Protein AF-M2PMN7-F1 (afdb_monomer)

Mean predicted aligned error: 4.87 Å

Organism: NCBI:txid999415

Structure (mmCIF, N/CA/C/O backbone):
data_AF-M2PMN7-F1
#
_entry.id   AF-M2PMN7-F1
#
loop_
_atom_site.group_PDB
_atom_site.id
_atom_site.type_symbol
_atom_site.label_atom_id
_atom_site.label_alt_id
_atom_site.label_comp_id
_atom_site.label_asym_id
_atom_site.label_entity_id
_atom_site.label_seq_id
_atom_site.pdbx_PDB_ins_code
_atom_site.Cartn_x
_atom_site.Cartn_y
_atom_site.Cartn_z
_atom_site.occupancy
_atom_site.B_iso_or_equiv
_atom_site.auth_seq_id
_atom_site.auth_comp_id
_atom_site.auth_asym_id
_atom_site.auth_atom_id
_atom_site.pdbx_PDB_model_num
ATOM 1 N N . MET A 1 1 ? -12.263 9.608 32.027 1.00 41.88 1 MET A N 1
ATOM 2 C CA . MET A 1 1 ? -13.063 8.655 31.222 1.00 41.88 1 MET A CA 1
ATOM 3 C C . MET A 1 1 ? -12.122 7.718 30.481 1.00 41.88 1 MET A C 1
ATOM 5 O O . MET A 1 1 ? -11.020 8.139 30.147 1.00 41.88 1 MET A O 1
ATOM 9 N N . LYS A 1 2 ? -12.489 6.446 30.264 1.00 52.47 2 LYS A N 1
ATOM 10 C CA . LYS A 1 2 ? -11.717 5.604 29.334 1.00 52.47 2 LYS A CA 1
ATOM 11 C C . LYS A 1 2 ? -12.027 6.090 27.928 1.00 52.47 2 LYS A C 1
ATOM 13 O O . LYS A 1 2 ? -13.196 6.136 27.577 1.00 52.47 2 LYS A O 1
ATOM 18 N N . LYS A 1 3 ? -10.996 6.437 27.157 1.00 78.31 3 LYS A N 1
ATOM 19 C CA . LYS A 1 3 ? -11.125 6.843 25.752 1.00 78.31 3 LYS A CA 1
ATOM 20 C C . LYS A 1 3 ? -11.976 5.801 25.012 1.00 78.31 3 LYS A C 1
ATOM 22 O O . LYS A 1 3 ? -11.693 4.609 25.165 1.00 78.31 3 LYS A O 1
ATOM 27 N N . LEU A 1 4 ? -13.002 6.207 24.261 1.00 85.94 4 LEU A N 1
ATOM 28 C CA . LEU A 1 4 ? -13.915 5.311 23.530 1.00 85.94 4 LEU A CA 1
ATOM 29 C C . LEU A 1 4 ? -13.167 4.204 22.764 1.00 85.94 4 LEU A C 1
ATOM 31 O O . LEU A 1 4 ? -13.539 3.030 22.829 1.00 85.94 4 LEU A O 1
ATOM 35 N N . SER A 1 5 ? -12.036 4.549 22.143 1.00 86.50 5 SER A N 1
ATOM 36 C CA . SER A 1 5 ? -11.118 3.615 21.482 1.00 86.50 5 SER A CA 1
ATOM 37 C C . SER A 1 5 ? -10.670 2.451 22.385 1.00 86.50 5 SER A C 1
ATOM 39 O O . SER A 1 5 ? -10.685 1.293 21.969 1.00 86.50 5 SER A O 1
ATOM 41 N N . GLN A 1 6 ? -10.351 2.698 23.659 1.00 86.81 6 GLN A N 1
ATOM 42 C CA . GLN A 1 6 ? -9.996 1.650 24.628 1.00 86.81 6 GLN A CA 1
ATOM 43 C C . GLN A 1 6 ? -11.185 0.755 25.001 1.00 86.81 6 GLN A C 1
ATOM 45 O O . GLN A 1 6 ? -11.009 -0.443 25.241 1.00 86.81 6 GLN A O 1
ATOM 50 N N . LEU A 1 7 ? -12.392 1.323 25.088 1.00 85.81 7 LEU A N 1
ATOM 51 C CA . LEU A 1 7 ? -13.605 0.552 25.369 1.00 85.81 7 LEU A CA 1
ATOM 52 C C . LEU A 1 7 ? -13.931 -0.377 24.200 1.00 85.81 7 LEU A C 1
ATOM 54 O O . LEU A 1 7 ? -14.153 -1.567 24.422 1.00 85.81 7 LEU A O 1
ATOM 58 N N . LEU A 1 8 ? -13.876 0.134 22.970 1.00 86.62 8 LEU A N 1
ATOM 59 C CA . LEU A 1 8 ? -14.070 -0.664 21.762 1.00 86.62 8 LEU A CA 1
ATOM 60 C C . LEU A 1 8 ? -13.022 -1.773 21.660 1.00 86.62 8 LEU A C 1
ATOM 62 O O . LEU A 1 8 ? -13.401 -2.930 21.517 1.00 86.62 8 LEU A O 1
ATOM 66 N N . LYS A 1 9 ? -11.732 -1.476 21.879 1.00 86.31 9 LYS A N 1
ATOM 67 C CA . LYS A 1 9 ? -10.652 -2.487 21.918 1.00 86.31 9 LYS A CA 1
ATOM 68 C C . LYS A 1 9 ? -10.904 -3.631 22.903 1.00 86.31 9 LYS A C 1
ATOM 70 O O . LYS A 1 9 ? -10.443 -4.749 22.690 1.00 86.31 9 LYS A O 1
ATOM 75 N N . LYS A 1 10 ? -11.613 -3.370 24.005 1.00 84.88 10 LYS A N 1
ATOM 76 C CA . LYS A 1 10 ? -11.929 -4.396 25.006 1.00 84.88 10 LYS A CA 1
ATOM 77 C C . LYS A 1 10 ? -13.017 -5.365 24.538 1.00 84.88 10 LYS A C 1
ATOM 79 O O . LYS A 1 10 ? -12.988 -6.534 24.928 1.00 84.88 10 LYS A O 1
ATOM 84 N N . TYR A 1 11 ? -14.012 -4.874 23.806 1.00 81.44 11 TYR A N 1
ATOM 85 C CA . TYR A 1 11 ? -15.213 -5.648 23.473 1.00 81.44 11 TYR A CA 1
ATOM 86 C C . TYR A 1 11 ? -15.248 -6.126 22.023 1.00 81.44 11 TYR A C 1
ATOM 88 O O . TYR A 1 11 ? -15.886 -7.139 21.740 1.00 81.44 11 TYR A O 1
ATOM 96 N N . ASN A 1 12 ? -14.509 -5.455 21.147 1.00 79.56 12 ASN A N 1
ATOM 97 C CA . ASN A 1 12 ? -14.373 -5.769 19.738 1.00 79.56 12 ASN A CA 1
ATOM 98 C C . ASN A 1 12 ? -12.940 -6.263 19.494 1.00 79.56 12 ASN A C 1
ATOM 100 O O . ASN A 1 12 ? -11.991 -5.787 20.115 1.00 79.56 12 ASN A O 1
ATOM 104 N N . LYS A 1 13 ? -12.785 -7.260 18.623 1.00 67.75 13 LYS A N 1
ATOM 105 C CA . LYS A 1 13 ? -11.489 -7.840 18.255 1.00 67.75 13 LYS A CA 1
ATOM 106 C C . LYS A 1 13 ? -11.418 -7.971 16.744 1.00 67.75 13 LYS A C 1
ATOM 108 O O . LYS A 1 13 ? -12.410 -8.359 16.132 1.00 67.75 13 LYS A O 1
ATOM 113 N N . ILE A 1 14 ? -10.234 -7.731 16.197 1.00 70.50 14 ILE A N 1
ATOM 114 C CA . ILE A 1 14 ? -9.881 -8.054 14.815 1.00 70.50 14 ILE A CA 1
ATOM 115 C C . ILE A 1 14 ? -8.990 -9.286 14.817 1.00 70.50 14 ILE A C 1
ATOM 117 O O . ILE A 1 14 ? -8.268 -9.538 15.786 1.00 70.50 14 ILE A O 1
ATOM 121 N N . ASN A 1 15 ? -9.039 -10.037 13.725 1.00 71.12 15 ASN A N 1
ATOM 122 C CA . ASN A 1 15 ? -7.999 -10.985 13.386 1.00 71.12 15 ASN A CA 1
ATOM 123 C C . ASN A 1 15 ? -7.154 -10.431 12.223 1.00 71.12 15 ASN A C 1
ATOM 125 O O . ASN A 1 15 ? -7.621 -10.398 11.087 1.00 71.12 15 ASN A O 1
ATOM 129 N N . LEU A 1 16 ? -5.932 -9.976 12.520 1.00 72.88 16 LEU A N 1
ATOM 130 C C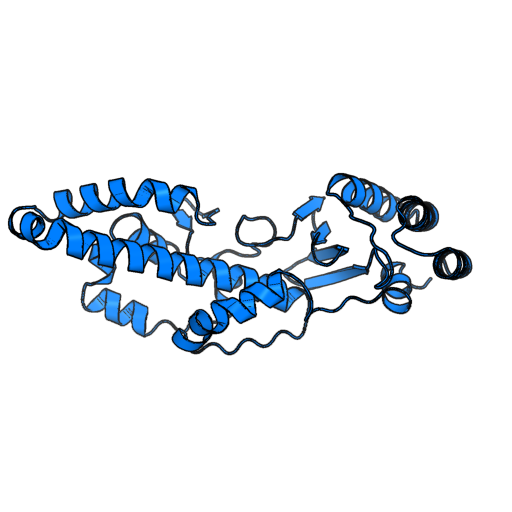A . LEU A 1 16 ? -4.998 -9.450 11.514 1.00 72.88 16 LEU A CA 1
ATOM 131 C C . LEU A 1 16 ? -4.518 -10.515 10.521 1.00 72.88 16 LEU A C 1
ATOM 133 O O . LEU A 1 16 ? -4.066 -10.161 9.444 1.00 72.88 16 LEU A O 1
ATOM 137 N N . GLU A 1 17 ? -4.642 -11.797 10.855 1.00 72.44 17 GLU A N 1
ATOM 138 C CA . GLU A 1 17 ? -4.245 -12.922 9.996 1.00 72.44 17 GLU A CA 1
ATOM 139 C C . GLU A 1 17 ? -5.411 -13.431 9.131 1.00 72.44 17 GLU A C 1
ATOM 141 O O . GLU A 1 17 ? -5.281 -14.433 8.438 1.00 72.44 17 GLU A O 1
ATOM 146 N N . LYS A 1 18 ? -6.587 -12.792 9.209 1.00 72.75 18 LYS A N 1
ATOM 147 C CA . LYS A 1 18 ? -7.781 -13.153 8.427 1.00 72.75 18 LYS A CA 1
ATOM 148 C C . LYS A 1 18 ? -8.395 -11.921 7.776 1.00 72.75 18 LYS A C 1
ATOM 150 O O . LYS A 1 18 ? -9.511 -11.523 8.113 1.00 72.75 18 LYS A O 1
ATOM 155 N N . ASN A 1 19 ? -7.641 -11.292 6.886 1.00 83.75 19 ASN A N 1
ATOM 156 C CA . ASN A 1 19 ? -8.124 -10.217 6.026 1.00 83.75 19 ASN A CA 1
ATOM 157 C C . ASN A 1 19 ? -7.450 -10.309 4.654 1.00 83.75 19 ASN A C 1
ATOM 159 O O . ASN A 1 19 ? -6.385 -10.911 4.529 1.00 83.75 19 ASN A O 1
ATOM 163 N N . SER A 1 20 ? -8.057 -9.673 3.650 1.00 87.00 20 SER A N 1
ATOM 164 C CA . SER A 1 20 ? -7.624 -9.847 2.263 1.00 87.00 20 SER A CA 1
ATOM 165 C C . SER A 1 20 ? -6.223 -9.290 1.991 1.00 87.00 20 SER A C 1
ATOM 167 O O . SER A 1 20 ? -5.514 -9.821 1.141 1.00 87.00 20 SER A O 1
ATOM 169 N N . ILE A 1 21 ? -5.786 -8.275 2.747 1.00 90.38 21 ILE A N 1
ATOM 170 C CA . ILE A 1 21 ? -4.426 -7.727 2.656 1.00 90.38 21 ILE A CA 1
ATOM 171 C C . ILE A 1 21 ? -3.419 -8.790 3.101 1.00 90.38 21 ILE A C 1
ATOM 173 O O . ILE A 1 21 ? -2.456 -9.068 2.394 1.00 90.38 21 ILE A O 1
ATOM 177 N N . TYR A 1 22 ? -3.662 -9.428 4.250 1.00 91.81 22 TYR A N 1
ATOM 178 C CA . TYR A 1 22 ? -2.804 -10.500 4.754 1.00 91.81 22 TYR A CA 1
ATOM 179 C C . TYR A 1 22 ? -2.773 -11.696 3.793 1.00 91.81 22 TYR A C 1
ATOM 181 O O . TYR A 1 22 ? -1.698 -12.225 3.517 1.00 91.81 22 TYR A O 1
ATOM 189 N N . ASP A 1 23 ? -3.925 -12.079 3.234 1.00 91.75 23 ASP A N 1
ATOM 190 C CA . ASP A 1 23 ? -4.018 -13.168 2.255 1.00 91.75 23 ASP A CA 1
ATOM 191 C C . ASP A 1 23 ? -3.184 -12.866 0.998 1.00 91.75 23 ASP A C 1
ATOM 193 O O . ASP A 1 23 ? -2.409 -13.716 0.562 1.00 91.75 23 ASP A O 1
ATOM 197 N N . LYS A 1 24 ? -3.249 -11.634 0.471 1.00 93.19 24 LYS A N 1
ATOM 198 C CA . LYS A 1 24 ? -2.400 -11.190 -0.649 1.00 93.19 24 LYS A CA 1
ATOM 199 C C . LYS A 1 24 ? -0.913 -11.208 -0.297 1.00 93.19 24 LYS A C 1
ATOM 201 O O . LYS A 1 24 ? -0.092 -11.625 -1.107 1.00 93.19 24 LYS A O 1
ATOM 206 N N . LEU A 1 25 ? -0.540 -10.780 0.909 1.00 93.94 25 LEU A N 1
ATOM 207 C CA . LEU A 1 25 ? 0.859 -10.821 1.347 1.00 93.94 25 LEU A CA 1
ATOM 208 C C . LEU A 1 25 ? 1.401 -12.254 1.405 1.00 93.94 25 LEU A C 1
ATOM 210 O O . LEU A 1 25 ? 2.569 -12.474 1.090 1.00 93.94 25 LEU A O 1
ATOM 214 N N . LEU A 1 26 ? 0.563 -13.228 1.770 1.00 92.19 26 LEU A N 1
ATOM 215 C CA . LEU A 1 26 ? 0.922 -14.644 1.704 1.00 92.19 26 LEU A CA 1
ATOM 216 C C . LEU A 1 26 ? 0.970 -15.165 0.264 1.00 92.19 26 LEU A C 1
ATOM 218 O O . LEU A 1 26 ? 1.898 -15.893 -0.081 1.00 92.19 26 LEU A O 1
ATOM 222 N N . GLU A 1 27 ? 0.004 -14.797 -0.579 1.00 94.38 27 GLU A N 1
ATOM 223 C CA . GLU A 1 27 ? -0.034 -15.182 -1.996 1.00 94.38 27 GLU A CA 1
ATOM 224 C C . GLU A 1 27 ? 1.252 -14.755 -2.720 1.00 94.38 27 GLU A C 1
ATOM 226 O O . GLU A 1 27 ? 1.887 -15.562 -3.396 1.00 94.38 27 GLU A O 1
ATOM 231 N N . TYR A 1 28 ? 1.697 -13.520 -2.482 1.00 94.25 28 TYR A N 1
ATOM 232 C CA . TYR A 1 28 ? 2.875 -12.924 -3.112 1.00 94.25 28 TYR A CA 1
ATOM 233 C C . TYR A 1 28 ? 4.141 -12.976 -2.240 1.00 94.25 28 TYR A C 1
ATOM 235 O O . TYR A 1 28 ? 5.085 -12.221 -2.481 1.00 94.25 28 TYR A O 1
ATOM 243 N N . HIS A 1 29 ? 4.212 -13.863 -1.240 1.00 94.31 29 HIS A N 1
ATOM 244 C CA . HIS A 1 29 ? 5.360 -13.933 -0.321 1.00 94.31 29 HIS A CA 1
ATOM 245 C C . HIS A 1 29 ? 6.707 -14.114 -1.043 1.00 94.31 29 HIS A C 1
ATOM 247 O O . HIS A 1 29 ? 7.711 -13.552 -0.605 1.00 94.31 29 HIS A O 1
ATOM 253 N N . GLN A 1 30 ? 6.722 -14.828 -2.175 1.00 94.88 30 GLN A N 1
ATOM 254 C CA . GLN A 1 30 ? 7.932 -15.051 -2.967 1.00 94.88 30 GLN A CA 1
ATOM 255 C C . GLN A 1 30 ? 8.562 -13.738 -3.457 1.00 94.88 30 GLN A C 1
ATOM 257 O O . GLN A 1 30 ? 9.782 -13.619 -3.443 1.00 94.88 30 GLN A O 1
ATOM 262 N N . LEU A 1 31 ? 7.760 -12.715 -3.795 1.00 94.94 31 LEU A N 1
ATOM 263 C CA . LEU A 1 31 ? 8.289 -11.399 -4.185 1.00 94.94 31 LEU A CA 1
ATOM 264 C C . LEU A 1 31 ? 9.095 -10.748 -3.055 1.00 94.94 31 LEU A C 1
ATOM 266 O O . LEU A 1 31 ? 10.071 -10.049 -3.316 1.00 94.94 31 LEU A O 1
ATOM 270 N N . PHE A 1 32 ? 8.718 -10.980 -1.798 1.00 96.31 32 PHE A N 1
ATOM 271 C CA . PHE A 1 32 ? 9.491 -10.498 -0.657 1.00 96.31 32 PHE A CA 1
ATOM 272 C C . PHE A 1 32 ? 10.766 -11.321 -0.462 1.00 96.31 32 PHE A C 1
ATOM 274 O O . PHE A 1 32 ? 11.831 -10.741 -0.248 1.00 96.31 32 PHE A O 1
ATOM 281 N N . GLU A 1 33 ? 10.688 -12.650 -0.565 1.00 94.81 33 GLU A N 1
ATOM 282 C CA . GLU A 1 33 ? 11.853 -13.529 -0.395 1.00 94.81 33 GLU A CA 1
ATOM 283 C C . GLU A 1 33 ? 12.934 -13.289 -1.457 1.00 94.81 33 GLU A C 1
ATOM 285 O O . GLU A 1 33 ? 14.116 -13.192 -1.109 1.00 94.81 33 GLU A O 1
ATOM 290 N N . ASP A 1 34 ? 12.528 -13.096 -2.715 1.00 93.25 34 ASP A N 1
ATOM 291 C CA . ASP A 1 34 ? 13.409 -12.752 -3.839 1.00 93.25 34 ASP A CA 1
ATOM 292 C C . ASP A 1 34 ? 14.155 -11.428 -3.601 1.00 93.25 34 ASP A C 1
ATOM 294 O O . ASP A 1 34 ? 15.280 -11.248 -4.062 1.00 93.25 34 ASP A O 1
ATOM 298 N N . ASN A 1 35 ? 13.555 -10.529 -2.816 1.00 92.81 35 ASN A N 1
ATOM 299 C CA . ASN A 1 35 ? 14.127 -9.251 -2.395 1.00 92.81 35 ASN A CA 1
ATOM 300 C C . ASN A 1 35 ? 14.750 -9.298 -0.987 1.00 92.81 35 ASN A C 1
ATOM 302 O O . ASN A 1 35 ? 15.000 -8.264 -0.367 1.00 92.81 35 ASN A O 1
ATOM 306 N N . HIS A 1 36 ? 15.014 -10.501 -0.465 1.00 93.56 36 HIS A N 1
ATOM 307 C CA . HIS A 1 36 ? 15.633 -10.745 0.842 1.00 93.56 36 HIS A CA 1
ATOM 308 C C . HIS A 1 36 ? 14.872 -10.131 2.032 1.00 93.56 36 HIS A C 1
ATOM 310 O O . HIS A 1 36 ? 15.457 -9.797 3.070 1.00 93.56 36 HIS A O 1
ATOM 316 N N . LEU A 1 37 ? 13.550 -10.016 1.906 1.00 94.25 37 LEU A N 1
ATOM 317 C CA . LEU A 1 37 ? 12.648 -9.502 2.927 1.00 94.25 37 LEU A CA 1
ATOM 318 C C . LEU A 1 37 ? 11.842 -10.633 3.557 1.00 94.25 37 LEU A C 1
ATOM 320 O O . LEU A 1 37 ? 11.229 -11.452 2.883 1.00 94.25 37 LEU A O 1
ATOM 324 N N . LYS A 1 38 ? 11.787 -10.640 4.891 1.00 92.56 38 LYS A N 1
ATOM 325 C CA . LYS A 1 38 ? 10.909 -11.538 5.646 1.00 92.56 38 LYS A CA 1
ATOM 326 C C . LYS A 1 38 ? 9.711 -10.764 6.172 1.00 92.56 38 LYS A C 1
ATOM 328 O O . LYS A 1 38 ? 9.891 -9.892 7.024 1.00 92.56 38 LYS A O 1
ATOM 333 N N . ILE A 1 39 ? 8.513 -11.158 5.749 1.00 92.56 39 ILE A N 1
ATOM 334 C CA . ILE A 1 39 ? 7.255 -10.588 6.238 1.00 92.56 39 ILE A CA 1
ATOM 335 C C . ILE A 1 39 ? 7.122 -10.854 7.745 1.00 92.56 39 ILE A C 1
ATOM 337 O O . ILE A 1 39 ? 7.194 -11.992 8.218 1.00 92.56 39 ILE A O 1
ATOM 341 N N . LYS A 1 40 ? 6.971 -9.779 8.522 1.00 91.94 40 LYS A N 1
ATOM 342 C CA . LYS A 1 40 ? 6.791 -9.798 9.981 1.00 91.94 40 LYS A CA 1
ATOM 343 C C . LYS A 1 40 ? 5.796 -8.718 10.386 1.00 91.94 40 LYS A C 1
ATOM 345 O O . LYS A 1 40 ? 6.201 -7.593 10.661 1.00 91.94 40 LYS A O 1
ATOM 350 N N . ILE A 1 41 ? 4.521 -9.078 10.448 1.00 91.12 41 ILE A N 1
ATOM 351 C CA . ILE A 1 41 ? 3.427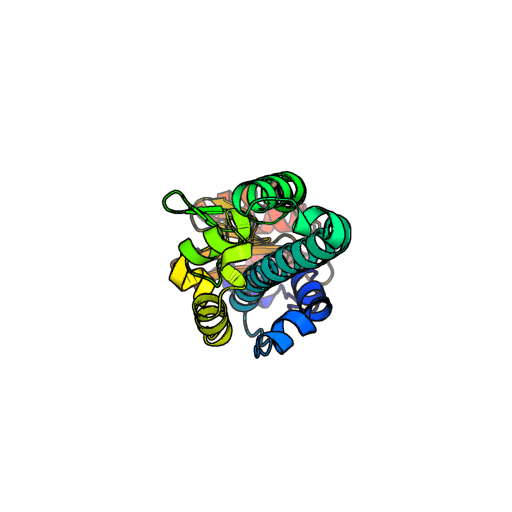 -8.161 10.782 1.00 91.12 41 ILE A CA 1
ATOM 352 C C . ILE A 1 41 ? 3.169 -8.241 12.286 1.00 91.12 41 ILE A C 1
ATOM 354 O O . ILE A 1 41 ? 2.776 -9.289 12.796 1.00 91.12 41 ILE A O 1
ATOM 358 N N . LYS A 1 42 ? 3.435 -7.153 13.014 1.00 89.69 42 LYS A N 1
ATOM 359 C CA . LYS A 1 42 ? 3.205 -7.044 14.466 1.00 89.69 42 LYS A CA 1
ATOM 360 C C . LYS A 1 42 ? 2.130 -6.022 14.821 1.00 89.69 42 LYS A C 1
ATOM 362 O O . LYS A 1 42 ? 1.682 -5.992 15.967 1.00 89.69 42 LYS A O 1
ATOM 367 N N . SER A 1 43 ? 1.749 -5.176 13.871 1.00 90.38 43 SER A N 1
ATOM 368 C CA . SER A 1 43 ? 0.764 -4.118 14.054 1.00 90.38 43 SER A CA 1
ATOM 369 C C . SER A 1 43 ? -0.066 -3.907 12.787 1.00 90.38 43 SER A C 1
ATOM 371 O O . SER A 1 43 ? 0.339 -4.315 11.701 1.00 90.38 43 SER A O 1
ATOM 373 N N . ASP A 1 44 ? -1.216 -3.248 12.924 1.00 91.06 44 ASP A N 1
ATOM 374 C CA . ASP A 1 44 ? -2.033 -2.800 11.792 1.00 91.06 44 ASP A CA 1
ATOM 375 C C . ASP A 1 44 ? -1.233 -1.863 10.873 1.00 91.06 44 ASP A C 1
ATOM 377 O O . ASP A 1 44 ? -1.385 -1.919 9.662 1.00 91.06 44 ASP A O 1
ATOM 381 N N . LEU A 1 45 ? -0.348 -1.034 11.439 1.00 93.19 45 LEU A N 1
ATOM 382 C CA . LEU A 1 45 ? 0.512 -0.151 10.653 1.00 93.19 45 LEU A CA 1
ATOM 383 C C . LEU A 1 45 ? 1.491 -0.960 9.797 1.00 93.19 45 LEU A C 1
ATOM 385 O O . LEU A 1 45 ? 1.610 -0.694 8.607 1.00 93.19 45 LEU A O 1
ATOM 389 N N . ASP A 1 46 ? 2.109 -1.998 10.376 1.00 94.00 46 ASP A N 1
ATOM 390 C CA . ASP A 1 46 ? 2.996 -2.897 9.632 1.00 94.00 46 ASP A CA 1
ATOM 391 C C . ASP A 1 46 ? 2.242 -3.511 8.446 1.00 94.00 46 ASP A C 1
ATOM 393 O O . ASP A 1 46 ? 2.793 -3.598 7.357 1.00 94.00 46 ASP A O 1
ATOM 397 N N . LEU A 1 47 ? 0.983 -3.928 8.641 1.00 94.62 47 LEU A N 1
ATOM 398 C CA . LEU A 1 47 ? 0.162 -4.512 7.578 1.00 94.62 47 LEU A CA 1
ATOM 399 C C . LEU A 1 47 ? 0.018 -3.554 6.384 1.00 94.62 47 LEU A C 1
ATOM 401 O O . LEU A 1 47 ? 0.196 -3.988 5.249 1.00 94.62 47 LEU A O 1
ATOM 405 N N . PHE A 1 48 ? -0.259 -2.271 6.633 1.00 95.69 48 PHE A N 1
ATOM 406 C CA . PHE A 1 48 ? -0.372 -1.266 5.571 1.00 95.69 48 PHE A CA 1
ATOM 407 C C . PHE A 1 48 ? 0.983 -0.928 4.936 1.00 95.69 48 PHE A C 1
ATOM 409 O O . PHE A 1 48 ? 1.060 -0.765 3.721 1.00 95.69 48 PHE A O 1
ATOM 416 N N . ASP A 1 49 ? 2.064 -0.900 5.716 1.00 97.06 49 ASP A N 1
ATOM 417 C 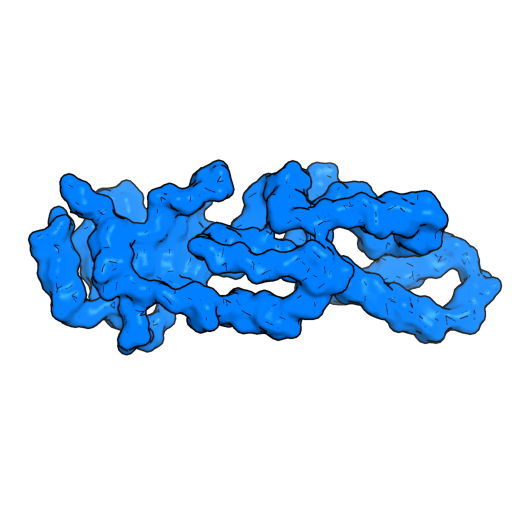CA . ASP A 1 49 ? 3.416 -0.708 5.180 1.00 97.06 49 ASP A CA 1
ATOM 418 C C . ASP A 1 49 ? 3.819 -1.867 4.253 1.00 97.06 49 ASP A C 1
ATOM 420 O O . ASP A 1 49 ? 4.391 -1.654 3.182 1.00 97.06 49 ASP A O 1
ATOM 424 N N . TYR A 1 50 ? 3.480 -3.107 4.627 1.00 97.25 50 TYR A N 1
ATOM 425 C CA . TYR A 1 50 ? 3.697 -4.275 3.774 1.00 97.25 50 TYR A CA 1
ATOM 426 C C . TYR A 1 50 ? 2.804 -4.257 2.532 1.00 97.25 50 TYR A C 1
ATOM 428 O O . TYR A 1 50 ? 3.267 -4.680 1.478 1.00 97.25 50 TYR A O 1
ATOM 436 N N . GLU A 1 51 ? 1.564 -3.768 2.622 1.00 97.38 51 GLU A N 1
ATOM 437 C CA . GLU A 1 51 ? 0.686 -3.583 1.458 1.00 97.38 51 GLU A CA 1
ATOM 438 C C . GLU A 1 51 ? 1.306 -2.616 0.440 1.00 97.38 51 GLU A C 1
ATOM 440 O O . GLU A 1 51 ? 1.421 -2.945 -0.742 1.00 97.38 51 GLU A O 1
ATOM 445 N N . ILE A 1 52 ? 1.782 -1.459 0.911 1.00 98.25 52 ILE A N 1
ATOM 446 C CA . ILE A 1 52 ? 2.463 -0.464 0.075 1.00 98.25 52 ILE A CA 1
ATOM 447 C C . ILE A 1 52 ? 3.701 -1.081 -0.582 1.00 98.25 52 ILE A C 1
ATOM 449 O O . ILE A 1 52 ? 3.909 -0.929 -1.789 1.00 98.25 52 ILE A O 1
ATOM 453 N N . LEU A 1 53 ? 4.520 -1.801 0.193 1.00 98.12 53 LEU A N 1
ATOM 454 C CA . LEU A 1 53 ? 5.713 -2.446 -0.343 1.00 98.12 53 LEU A CA 1
ATOM 455 C C . LEU A 1 53 ? 5.371 -3.561 -1.336 1.00 98.12 53 LEU A C 1
ATOM 457 O O . LEU A 1 53 ? 6.047 -3.669 -2.354 1.00 98.12 53 LEU A O 1
ATOM 461 N N . LEU A 1 54 ? 4.319 -4.347 -1.092 1.00 97.88 54 LEU A N 1
ATOM 462 C CA . LEU A 1 54 ? 3.846 -5.369 -2.025 1.00 97.88 54 LEU A CA 1
ATOM 463 C C . LEU A 1 54 ? 3.507 -4.744 -3.377 1.00 97.88 54 LEU A C 1
ATOM 465 O O . LEU A 1 54 ? 4.037 -5.187 -4.390 1.00 97.88 54 LEU A O 1
ATOM 469 N N . HIS A 1 55 ? 2.662 -3.711 -3.399 1.00 98.44 55 HIS A N 1
ATOM 470 C CA . HIS A 1 55 ? 2.302 -3.027 -4.643 1.00 98.44 55 HIS A CA 1
ATOM 471 C C . HIS A 1 55 ? 3.540 -2.464 -5.349 1.00 98.44 55 HIS A C 1
ATOM 473 O O . HIS A 1 55 ? 3.683 -2.583 -6.562 1.00 98.44 55 HIS A O 1
ATOM 479 N N . SER A 1 56 ? 4.485 -1.927 -4.581 1.00 98.25 56 SER A N 1
ATOM 480 C CA . SER A 1 56 ? 5.749 -1.419 -5.099 1.00 98.25 56 SER A CA 1
ATOM 481 C C . SER A 1 56 ? 6.612 -2.498 -5.777 1.00 98.25 56 SER A C 1
ATOM 483 O O . SER A 1 56 ? 7.090 -2.287 -6.891 1.00 98.25 56 SER A O 1
ATOM 485 N N . LEU A 1 57 ? 6.796 -3.653 -5.127 1.00 98.00 57 LEU A N 1
ATOM 486 C CA . LEU A 1 57 ? 7.553 -4.795 -5.659 1.00 98.00 57 LEU A CA 1
ATOM 487 C C . LEU A 1 57 ? 6.834 -5.453 -6.843 1.00 98.00 57 LEU A C 1
ATOM 489 O O . LEU A 1 57 ? 7.463 -5.853 -7.821 1.00 98.00 57 LEU A O 1
ATOM 493 N N . TYR A 1 58 ? 5.507 -5.551 -6.768 1.00 98.12 58 TYR A N 1
ATOM 494 C CA . TYR A 1 58 ? 4.684 -6.098 -7.839 1.00 98.12 58 TYR A CA 1
ATOM 495 C C . TYR A 1 58 ? 4.774 -5.241 -9.102 1.00 98.12 58 TYR A C 1
ATOM 497 O O . TYR A 1 58 ? 4.963 -5.786 -10.186 1.00 98.12 58 TYR A O 1
ATOM 505 N N . ASN A 1 59 ? 4.712 -3.913 -8.973 1.00 98.50 59 ASN A N 1
ATOM 506 C CA . ASN A 1 59 ? 4.873 -3.001 -10.102 1.00 98.50 59 ASN A CA 1
ATOM 507 C C . ASN A 1 59 ? 6.231 -3.187 -10.790 1.00 98.50 59 ASN A C 1
ATOM 509 O O . ASN A 1 59 ? 6.291 -3.274 -12.016 1.00 98.50 59 ASN A O 1
ATOM 513 N N . GLU A 1 60 ? 7.314 -3.304 -10.014 1.00 97.81 60 GLU A N 1
ATOM 514 C CA . GLU A 1 60 ? 8.646 -3.584 -10.560 1.00 97.81 60 GLU A CA 1
ATOM 515 C C . GLU A 1 60 ? 8.668 -4.907 -11.337 1.00 97.81 60 GLU A C 1
ATOM 517 O O . GLU A 1 60 ? 9.135 -4.967 -12.481 1.00 97.81 60 GLU A O 1
ATOM 522 N N . TRP A 1 61 ? 8.137 -5.971 -10.724 1.00 97.19 61 TRP A N 1
ATOM 523 C CA . TRP A 1 61 ? 8.046 -7.290 -11.338 1.00 97.19 61 TRP A CA 1
ATOM 524 C C . TRP A 1 61 ? 7.240 -7.245 -12.639 1.00 97.19 61 TRP A C 1
ATOM 526 O O . TRP A 1 61 ? 7.715 -7.763 -13.648 1.00 97.19 61 TRP A O 1
ATOM 536 N N . ALA A 1 62 ? 6.080 -6.585 -12.636 1.00 98.06 62 ALA A N 1
ATOM 537 C CA . ALA A 1 62 ? 5.184 -6.488 -13.782 1.00 98.06 62 ALA A CA 1
ATOM 538 C C . ALA A 1 62 ? 5.841 -5.742 -14.950 1.00 98.06 62 ALA A C 1
ATOM 540 O O . ALA A 1 62 ? 5.834 -6.240 -16.073 1.00 98.06 62 ALA A O 1
ATOM 541 N N . ILE A 1 63 ? 6.478 -4.594 -14.691 1.00 98.12 63 ILE A N 1
ATOM 542 C CA . ILE A 1 63 ? 7.174 -3.815 -15.727 1.00 98.12 63 ILE A CA 1
ATOM 543 C C . ILE A 1 63 ? 8.361 -4.605 -16.296 1.00 98.12 63 ILE A C 1
ATOM 545 O O . ILE A 1 63 ? 8.558 -4.647 -17.512 1.00 98.12 63 ILE A O 1
ATOM 549 N N . ARG A 1 64 ? 9.149 -5.268 -15.438 1.00 96.12 64 ARG A N 1
ATOM 550 C CA . ARG A 1 64 ? 10.262 -6.120 -15.886 1.00 96.12 64 ARG A CA 1
ATOM 551 C C . ARG A 1 64 ? 9.773 -7.284 -16.740 1.00 96.12 64 ARG A C 1
ATOM 553 O O . ARG A 1 64 ? 10.351 -7.535 -17.793 1.00 96.12 64 ARG A O 1
ATOM 560 N N . HIS A 1 65 ? 8.733 -7.976 -16.289 1.00 96.38 65 HIS A N 1
ATOM 561 C CA . HIS A 1 65 ? 8.164 -9.109 -17.006 1.00 96.38 65 HIS A CA 1
ATOM 562 C C . HIS A 1 65 ? 7.624 -8.679 -18.372 1.00 96.38 65 HIS A C 1
ATOM 564 O O . HIS A 1 65 ? 7.950 -9.300 -19.379 1.00 96.38 65 HIS A O 1
ATOM 570 N N . PHE A 1 66 ? 6.918 -7.547 -18.417 1.00 97.62 66 PHE A N 1
ATOM 571 C CA . PHE A 1 66 ? 6.434 -6.951 -19.656 1.00 97.62 66 PHE A CA 1
ATOM 572 C C . PHE A 1 66 ? 7.578 -6.632 -20.632 1.00 97.62 66 PHE A C 1
ATOM 574 O O . PHE A 1 66 ? 7.478 -6.918 -21.822 1.00 97.62 66 PHE A O 1
ATOM 581 N N . TYR A 1 67 ? 8.702 -6.092 -20.146 1.00 95.25 67 TYR A N 1
ATOM 582 C CA . TYR A 1 67 ? 9.882 -5.880 -20.989 1.00 95.25 67 TYR A CA 1
ATOM 583 C C . TYR A 1 67 ? 10.483 -7.183 -21.515 1.00 95.25 67 TYR A C 1
ATOM 585 O O . TYR A 1 67 ? 10.865 -7.248 -22.683 1.00 95.25 67 TYR A O 1
ATOM 593 N N . ASP A 1 68 ? 10.593 -8.212 -20.674 1.00 94.06 68 ASP A N 1
ATOM 594 C CA . ASP A 1 68 ? 11.139 -9.502 -21.093 1.00 94.06 68 ASP A CA 1
ATOM 595 C C . ASP A 1 68 ? 10.273 -10.111 -22.216 1.00 94.06 68 ASP A C 1
ATOM 597 O O . ASP A 1 68 ? 10.816 -10.505 -23.252 1.00 94.06 68 ASP A O 1
ATOM 601 N N . GLU A 1 69 ? 8.942 -10.075 -22.084 1.00 95.19 69 GLU A N 1
ATOM 602 C CA . GLU A 1 69 ? 7.998 -10.499 -23.130 1.00 95.19 69 GLU A CA 1
ATOM 603 C C . GLU A 1 69 ? 8.116 -9.656 -24.406 1.00 95.19 69 GLU A C 1
ATOM 605 O O . GLU A 1 69 ? 8.264 -10.204 -25.502 1.00 95.19 69 GLU A O 1
ATOM 610 N N . PHE A 1 70 ? 8.124 -8.326 -24.270 1.00 93.94 70 PHE A N 1
ATOM 611 C CA . PHE A 1 70 ? 8.292 -7.391 -25.383 1.00 93.94 70 PHE A CA 1
ATOM 612 C C . PHE A 1 70 ? 9.592 -7.665 -26.152 1.00 93.94 70 PHE A C 1
ATOM 614 O O . PHE A 1 70 ? 9.600 -7.762 -27.380 1.00 93.94 70 PHE A O 1
ATOM 621 N N . SER A 1 71 ? 10.704 -7.841 -25.435 1.00 90.19 71 SER A N 1
ATOM 622 C CA . SER A 1 71 ? 12.013 -8.094 -26.039 1.00 90.19 71 SER A CA 1
ATOM 623 C C . SER A 1 71 ? 12.078 -9.434 -26.778 1.00 90.19 71 SER A C 1
ATOM 625 O O . SER A 1 71 ? 12.737 -9.527 -27.814 1.00 90.19 71 SER A O 1
ATOM 627 N N . GLY A 1 72 ? 11.366 -10.455 -26.287 1.00 90.81 72 GLY A N 1
ATOM 628 C CA . GLY A 1 72 ? 11.232 -11.742 -26.963 1.00 90.81 72 GLY A CA 1
ATOM 629 C C . GLY A 1 72 ? 10.410 -11.632 -28.247 1.00 90.81 72 GLY A C 1
ATOM 630 O O . GLY A 1 72 ? 10.857 -12.091 -29.301 1.00 90.81 72 GLY A O 1
ATOM 631 N N . LEU A 1 73 ? 9.250 -10.971 -28.171 1.00 91.69 73 LEU A N 1
ATOM 632 C CA . LEU A 1 73 ? 8.316 -10.802 -29.288 1.00 91.69 73 LEU A CA 1
ATOM 633 C C . LEU A 1 73 ? 8.939 -10.040 -30.466 1.00 91.69 73 LEU A C 1
ATOM 635 O O . LEU A 1 73 ? 8.724 -10.401 -31.621 1.00 91.69 73 LEU A O 1
ATOM 639 N N . TYR A 1 74 ? 9.733 -9.008 -30.177 1.00 89.69 74 TYR A N 1
ATOM 640 C CA . TYR A 1 74 ? 10.339 -8.137 -31.188 1.00 89.69 74 TYR A CA 1
ATOM 641 C C . TYR A 1 74 ? 11.835 -8.405 -31.425 1.00 89.69 74 TYR A C 1
ATOM 643 O O . TYR A 1 74 ? 12.522 -7.574 -32.024 1.00 89.69 74 TYR A O 1
ATOM 651 N N . SER A 1 75 ? 12.349 -9.558 -30.986 1.00 86.31 75 SER A N 1
ATOM 652 C CA . SER A 1 75 ? 13.778 -9.906 -31.050 1.00 86.31 75 SER A CA 1
ATOM 653 C C . SER A 1 75 ? 14.389 -9.763 -32.453 1.00 86.31 75 SER A C 1
ATOM 655 O O . SER A 1 75 ? 15.451 -9.153 -32.597 1.00 86.31 75 SER A O 1
ATOM 657 N N . ASP A 1 76 ? 13.691 -10.220 -33.496 1.00 87.00 76 ASP A N 1
ATOM 658 C CA . ASP A 1 76 ? 14.137 -10.094 -34.891 1.00 87.00 76 ASP A CA 1
ATOM 659 C C . ASP A 1 76 ? 14.122 -8.638 -35.386 1.00 87.00 76 ASP A C 1
ATOM 661 O O . ASP A 1 76 ? 15.044 -8.184 -36.069 1.00 87.00 76 ASP A O 1
ATOM 665 N N . ALA A 1 77 ? 13.094 -7.872 -35.010 1.00 84.31 77 ALA A N 1
ATOM 666 C CA . ALA A 1 77 ? 12.955 -6.468 -35.396 1.00 84.31 77 ALA A CA 1
ATOM 667 C C . ALA A 1 77 ? 14.023 -5.588 -34.727 1.00 84.31 77 ALA A C 1
ATOM 669 O O . ALA A 1 77 ? 14.512 -4.625 -35.321 1.00 84.31 77 ALA A O 1
ATOM 670 N N . PHE A 1 78 ? 14.451 -5.939 -33.511 1.00 84.75 78 PHE A N 1
ATOM 671 C CA . PHE A 1 78 ? 15.454 -5.181 -32.768 1.00 84.75 78 PHE A CA 1
ATOM 672 C C . PHE A 1 78 ? 16.808 -5.103 -33.480 1.00 84.75 78 PHE A C 1
ATOM 674 O O . PHE A 1 78 ? 17.558 -4.161 -33.222 1.00 84.75 78 PHE A O 1
ATOM 681 N N . ALA A 1 79 ? 17.145 -6.034 -34.372 1.00 82.56 79 ALA A N 1
ATOM 682 C CA . ALA A 1 79 ? 18.389 -5.955 -35.138 1.00 82.56 79 ALA A CA 1
ATOM 683 C C . ALA A 1 79 ? 18.438 -4.732 -36.075 1.00 82.56 79 ALA A C 1
ATOM 685 O O . ALA A 1 79 ? 19.525 -4.259 -36.403 1.00 82.56 79 ALA A O 1
ATOM 686 N N . TYR A 1 80 ? 17.276 -4.199 -36.465 1.00 90.12 80 TYR A N 1
ATOM 687 C CA . TYR A 1 80 ? 17.149 -3.144 -37.474 1.00 90.12 80 TYR A CA 1
ATOM 688 C C . TYR A 1 80 ? 16.702 -1.793 -36.909 1.00 90.12 80 TYR A C 1
ATOM 690 O O . TYR A 1 80 ? 16.781 -0.788 -37.608 1.00 90.12 80 TYR A O 1
ATOM 698 N N . LEU A 1 81 ? 16.252 -1.760 -35.654 1.00 90.06 81 LEU A N 1
ATOM 699 C CA . LEU A 1 81 ? 15.784 -0.544 -34.994 1.00 90.06 81 LEU A CA 1
ATOM 700 C C . LEU A 1 81 ? 16.914 0.164 -34.243 1.00 90.06 81 LEU A C 1
ATOM 702 O O . LEU A 1 81 ? 17.721 -0.459 -33.538 1.00 90.06 81 LEU A O 1
ATOM 706 N N . SER A 1 82 ? 16.918 1.491 -34.326 1.00 93.44 82 SER A N 1
ATOM 707 C CA . SER A 1 82 ? 17.729 2.351 -33.472 1.00 93.44 82 SER A CA 1
ATOM 708 C C . SER A 1 82 ? 17.303 2.244 -32.003 1.00 93.44 82 SER A C 1
ATOM 710 O O . SER A 1 82 ? 16.238 1.728 -31.654 1.00 93.44 82 SER A O 1
ATOM 712 N N . TYR A 1 83 ? 18.154 2.747 -31.108 1.00 91.31 83 TYR A N 1
ATOM 713 C CA . TYR A 1 83 ? 17.845 2.804 -29.679 1.00 91.31 83 TYR A CA 1
ATOM 714 C C . TYR A 1 83 ? 16.560 3.593 -29.391 1.00 91.31 83 TYR A C 1
ATOM 716 O O . TYR A 1 83 ? 15.716 3.145 -28.618 1.00 91.31 83 TYR A O 1
ATOM 724 N N . GLU A 1 84 ? 16.403 4.753 -30.032 1.00 93.44 84 GLU A N 1
ATOM 725 C CA . GLU A 1 84 ? 15.254 5.630 -29.819 1.00 93.44 84 GLU A CA 1
ATOM 726 C C . GLU A 1 84 ? 13.952 4.988 -30.307 1.00 93.44 84 GLU A C 1
ATOM 728 O O . GLU A 1 84 ? 12.942 5.060 -29.609 1.00 93.44 84 GLU A O 1
ATOM 733 N N . GLU A 1 85 ? 13.981 4.292 -31.445 1.00 93.25 85 GLU A N 1
ATOM 734 C CA . GLU A 1 85 ? 12.818 3.561 -31.954 1.00 93.25 85 GLU A CA 1
ATOM 735 C C . GLU A 1 85 ? 12.401 2.436 -31.003 1.00 93.25 85 GLU A C 1
ATOM 737 O O . GLU A 1 85 ? 11.226 2.347 -30.653 1.00 93.25 85 GLU A O 1
ATOM 742 N N . LYS A 1 86 ? 13.354 1.634 -30.504 1.00 91.88 86 LYS A N 1
ATOM 743 C CA . LYS A 1 86 ? 13.070 0.579 -29.511 1.00 91.88 86 LYS A CA 1
ATOM 744 C C . LYS A 1 86 ? 12.445 1.148 -28.246 1.00 91.88 86 LYS A C 1
ATOM 746 O O . LYS A 1 86 ? 11.454 0.610 -27.758 1.00 91.88 86 LYS A O 1
ATOM 751 N N . ARG A 1 87 ? 13.016 2.239 -27.726 1.00 93.50 87 ARG A N 1
ATOM 752 C CA . ARG A 1 87 ? 12.508 2.918 -26.530 1.00 93.50 87 ARG A CA 1
ATOM 753 C C . ARG A 1 87 ? 11.090 3.436 -26.756 1.00 93.50 87 ARG A C 1
ATOM 755 O O . ARG A 1 87 ? 10.218 3.190 -25.935 1.00 93.50 87 ARG A O 1
ATOM 762 N N . ASN A 1 88 ? 10.844 4.114 -27.874 1.00 93.94 88 ASN A N 1
ATOM 763 C CA . ASN A 1 88 ? 9.529 4.669 -28.183 1.00 93.94 88 ASN A CA 1
ATOM 764 C C . ASN A 1 88 ? 8.475 3.571 -28.385 1.00 93.94 88 ASN A C 1
ATOM 766 O O . ASN A 1 88 ? 7.351 3.726 -27.911 1.00 93.94 88 ASN A O 1
ATOM 770 N N . MET A 1 89 ? 8.830 2.462 -29.042 1.00 94.25 89 MET A N 1
ATOM 771 C CA . MET A 1 89 ? 7.947 1.300 -29.178 1.00 94.25 89 MET A CA 1
ATOM 772 C C . MET A 1 89 ? 7.607 0.700 -27.814 1.00 94.25 89 MET A C 1
ATOM 774 O O . MET A 1 89 ? 6.431 0.587 -27.485 1.00 94.25 89 MET A O 1
ATOM 778 N N . PHE A 1 90 ? 8.619 0.403 -26.992 1.00 94.75 90 PHE A N 1
ATOM 779 C CA . PHE A 1 90 ? 8.399 -0.159 -25.660 1.00 94.75 90 PHE A CA 1
ATOM 780 C C . PHE A 1 90 ? 7.520 0.746 -24.796 1.00 94.75 90 PHE A C 1
ATOM 782 O O . PHE A 1 90 ? 6.539 0.290 -24.222 1.00 94.75 90 PHE A O 1
ATOM 789 N N . ASN A 1 91 ? 7.829 2.043 -24.747 1.00 95.25 91 ASN A N 1
ATOM 790 C CA . ASN A 1 91 ? 7.073 2.996 -23.940 1.00 95.25 91 ASN A CA 1
ATOM 791 C C . ASN A 1 91 ? 5.614 3.114 -24.395 1.00 95.25 91 ASN A C 1
ATOM 793 O O . ASN A 1 91 ? 4.737 3.358 -23.573 1.00 95.25 91 ASN A O 1
ATOM 797 N N . ASN A 1 92 ? 5.338 2.978 -25.695 1.00 95.19 92 ASN A N 1
ATOM 798 C CA . ASN A 1 92 ? 3.967 2.990 -26.195 1.00 95.19 92 ASN A CA 1
ATOM 799 C C . ASN A 1 92 ? 3.208 1.721 -25.802 1.00 95.19 92 ASN A C 1
ATOM 801 O O . ASN A 1 92 ? 2.070 1.835 -25.351 1.00 95.19 92 ASN A O 1
ATOM 805 N N . ASP A 1 93 ? 3.849 0.557 -25.904 1.00 95.81 93 ASP A N 1
ATOM 806 C CA . ASP A 1 93 ? 3.252 -0.730 -25.538 1.00 95.81 93 ASP A CA 1
ATOM 807 C C . ASP A 1 93 ? 3.080 -0.869 -24.015 1.00 95.81 93 ASP A C 1
ATOM 809 O O . ASP A 1 93 ? 2.141 -1.514 -23.560 1.00 95.81 93 ASP A O 1
ATOM 813 N N . LEU A 1 94 ? 3.938 -0.222 -23.219 1.00 97.31 94 LEU A N 1
ATOM 814 C CA . LEU A 1 94 ? 3.901 -0.250 -21.754 1.00 97.31 94 LEU A CA 1
ATOM 815 C C . LEU A 1 94 ? 2.745 0.584 -21.160 1.00 97.31 94 LEU A C 1
ATOM 817 O O . LEU A 1 94 ? 2.277 0.283 -20.062 1.00 97.31 94 LEU A O 1
ATOM 821 N N . LYS A 1 95 ? 2.257 1.620 -21.861 1.00 96.88 95 LYS A N 1
ATOM 822 C CA . LYS A 1 95 ? 1.230 2.558 -21.349 1.00 96.88 95 LYS A CA 1
ATOM 823 C C . LYS A 1 95 ? -0.007 1.880 -20.741 1.00 96.88 95 LYS A C 1
ATOM 825 O O . LYS A 1 95 ? -0.347 2.249 -19.619 1.00 96.88 95 LYS A O 1
ATOM 830 N N . PRO A 1 96 ? -0.656 0.895 -21.396 1.00 97.75 96 PRO A N 1
ATOM 831 C CA . PRO A 1 96 ? -1.843 0.252 -20.835 1.00 97.75 96 PRO A CA 1
ATOM 832 C C . PRO A 1 96 ? -1.569 -0.464 -19.509 1.00 97.75 96 PRO A C 1
ATOM 834 O O . PRO A 1 96 ? -2.438 -0.498 -18.643 1.00 97.75 96 PRO A O 1
ATOM 837 N N . LEU A 1 97 ? -0.361 -1.016 -19.327 1.00 98.12 97 LEU A N 1
ATOM 838 C CA . LEU A 1 97 ? 0.039 -1.597 -18.048 1.00 98.12 97 LEU A CA 1
ATOM 839 C C . LEU A 1 97 ? 0.171 -0.502 -16.983 1.00 98.12 97 LEU A C 1
ATOM 841 O O . LEU A 1 97 ? -0.372 -0.639 -15.894 1.00 98.12 97 LEU A O 1
ATOM 845 N N . LEU A 1 98 ? 0.847 0.606 -17.295 1.00 97.75 98 LEU A N 1
ATOM 846 C CA . LEU A 1 98 ? 1.035 1.705 -16.342 1.00 97.75 98 LEU A CA 1
ATOM 847 C C . LEU A 1 98 ? -0.291 2.326 -15.880 1.00 97.75 98 LEU A C 1
ATOM 849 O O . LEU A 1 98 ? -0.417 2.685 -14.716 1.00 97.75 98 LEU A O 1
ATOM 853 N N . GLU A 1 99 ? -1.302 2.397 -16.744 1.00 96.56 99 GLU A N 1
ATOM 854 C CA . GLU A 1 99 ? -2.625 2.926 -16.381 1.00 96.56 99 GLU A CA 1
ATOM 855 C C . GLU A 1 99 ? -3.327 2.127 -15.271 1.00 96.56 99 GLU A C 1
ATOM 857 O O . GLU A 1 99 ? -4.138 2.693 -14.538 1.00 96.56 99 GLU A O 1
ATOM 862 N N . VAL A 1 100 ? -3.028 0.829 -15.134 1.00 97.25 100 VAL A N 1
ATOM 863 C CA . VAL A 1 100 ? -3.677 -0.049 -14.145 1.00 97.25 100 VAL A CA 1
ATOM 864 C C . VAL A 1 100 ? -2.838 -0.296 -12.892 1.00 97.25 100 VAL A C 1
ATOM 866 O O . VAL A 1 100 ? -3.364 -0.807 -11.902 1.00 97.25 100 VAL A O 1
ATOM 869 N N . LEU A 1 101 ? -1.545 0.037 -12.916 1.00 98.19 101 LEU A N 1
ATOM 870 C CA . LEU A 1 101 ? -0.666 -0.131 -11.760 1.00 98.19 101 LEU A CA 1
ATOM 871 C C . LEU A 1 101 ? -0.836 1.035 -10.768 1.00 98.19 101 LEU A C 1
ATOM 873 O O . LEU A 1 101 ? -0.919 2.187 -11.200 1.00 98.19 101 LEU A O 1
ATOM 877 N N . PRO A 1 102 ? -0.819 0.779 -9.443 1.00 98.06 102 PRO A N 1
ATOM 878 C CA . PRO A 1 102 ? -0.799 1.835 -8.433 1.00 98.06 102 PRO A CA 1
ATOM 879 C C . PRO A 1 102 ? 0.347 2.820 -8.659 1.00 98.06 102 PRO A C 1
ATOM 881 O O . PRO A 1 102 ? 1.489 2.401 -8.863 1.00 98.06 102 PRO A O 1
ATOM 884 N N . HIS A 1 103 ? 0.062 4.120 -8.602 1.00 97.94 103 HIS A N 1
ATOM 885 C CA . HIS A 1 103 ? 1.079 5.148 -8.790 1.00 97.94 103 HIS A CA 1
ATOM 886 C C . HIS A 1 103 ? 0.705 6.477 -8.139 1.00 97.94 103 HIS A C 1
ATOM 888 O O . HIS A 1 103 ? -0.448 6.737 -7.806 1.00 97.94 103 HIS A O 1
ATOM 894 N N . ILE A 1 104 ? 1.703 7.344 -7.970 1.00 97.56 104 ILE A N 1
ATOM 895 C CA . ILE A 1 104 ? 1.511 8.732 -7.537 1.00 97.56 104 ILE A CA 1
ATOM 896 C C . ILE A 1 104 ? 2.360 9.683 -8.368 1.00 97.56 104 ILE A C 1
ATOM 898 O O . ILE A 1 104 ? 3.353 9.281 -8.970 1.00 97.56 104 ILE A O 1
ATOM 902 N N . GLN A 1 105 ? 2.022 10.968 -8.332 1.00 96.31 105 GLN A N 1
ATOM 903 C CA . GLN A 1 105 ? 2.915 12.020 -8.800 1.00 96.31 105 GLN A CA 1
ATOM 904 C C . GLN A 1 105 ? 3.643 12.649 -7.606 1.00 96.31 105 GLN A C 1
ATOM 906 O O . GLN A 1 105 ? 3.005 13.107 -6.660 1.00 96.31 105 GLN A O 1
ATOM 911 N N . SER A 1 106 ? 4.975 12.706 -7.652 1.00 95.50 106 SER A N 1
ATOM 912 C CA . SER A 1 106 ? 5.800 13.348 -6.623 1.00 95.50 106 SER A CA 1
ATOM 913 C C . SER A 1 106 ? 6.913 14.170 -7.260 1.00 95.50 106 SER A C 1
ATOM 915 O O . SER A 1 106 ? 7.697 13.653 -8.050 1.00 95.50 106 SER A O 1
ATOM 917 N N . HIS A 1 107 ? 6.980 15.461 -6.923 1.00 93.25 107 HIS A N 1
ATOM 918 C CA . HIS A 1 107 ? 8.012 16.396 -7.400 1.00 93.25 107 HIS A CA 1
ATOM 919 C C . HIS A 1 107 ? 8.226 16.382 -8.929 1.00 93.25 107 HIS A C 1
ATOM 921 O O . HIS A 1 107 ? 9.344 16.532 -9.406 1.00 93.25 107 HIS A O 1
ATOM 927 N N . GLY A 1 108 ? 7.152 16.196 -9.705 1.00 93.00 108 GLY A N 1
ATOM 928 C CA . GLY A 1 108 ? 7.209 16.140 -11.171 1.00 93.00 108 GLY A CA 1
ATOM 929 C C . GLY A 1 108 ? 7.511 14.759 -11.765 1.00 93.00 108 GLY A C 1
ATOM 930 O O . GLY A 1 108 ? 7.460 14.622 -12.982 1.00 93.00 108 GLY A O 1
ATOM 931 N N . HIS A 1 109 ? 7.744 13.740 -10.936 1.00 95.81 109 HIS A N 1
ATOM 932 C CA . HIS A 1 109 ? 7.969 12.358 -11.357 1.00 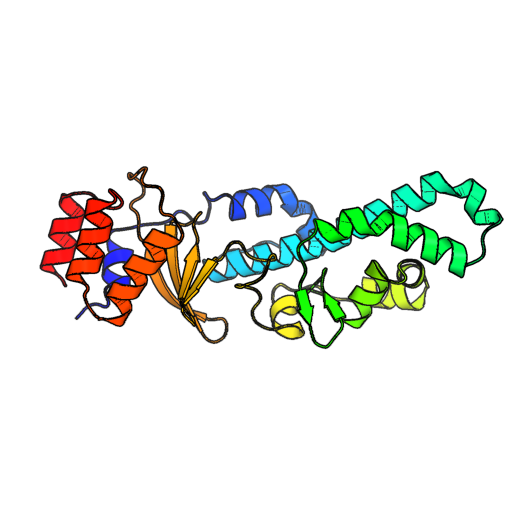95.81 109 HIS A CA 1
ATOM 933 C C . HIS A 1 109 ? 6.737 11.490 -11.105 1.00 95.81 109 HIS A C 1
ATOM 935 O O . HIS A 1 109 ? 6.013 11.694 -10.126 1.00 95.81 109 HIS A O 1
ATOM 941 N N . MET A 1 110 ? 6.530 10.495 -11.965 1.00 97.50 110 MET A N 1
ATOM 942 C CA . MET A 1 110 ? 5.538 9.446 -11.741 1.00 97.50 110 MET A CA 1
ATOM 943 C C . MET A 1 110 ? 6.194 8.292 -10.986 1.00 97.50 110 MET A C 1
ATOM 945 O O . MET A 1 110 ? 7.186 7.729 -11.439 1.00 97.50 110 MET A O 1
ATOM 949 N N . ILE A 1 111 ? 5.654 7.955 -9.819 1.00 98.44 111 ILE A N 1
ATOM 950 C CA . ILE A 1 111 ? 6.221 6.967 -8.904 1.00 98.44 111 ILE A CA 1
ATOM 951 C C . ILE A 1 111 ? 5.337 5.725 -8.907 1.00 98.44 111 ILE A C 1
ATOM 953 O O . ILE A 1 111 ? 4.203 5.764 -8.435 1.00 98.44 111 ILE A O 1
ATOM 957 N N . TYR A 1 112 ? 5.891 4.628 -9.410 1.00 98.50 112 TYR A N 1
ATOM 958 C CA . TYR A 1 112 ? 5.277 3.299 -9.470 1.00 98.50 112 TYR A CA 1
ATOM 959 C C . TYR A 1 112 ? 5.946 2.326 -8.488 1.00 98.50 112 TYR A C 1
ATOM 961 O O . TYR A 1 112 ? 5.320 1.401 -7.985 1.00 98.50 112 TYR A O 1
ATOM 969 N N . MET A 1 113 ? 7.220 2.545 -8.179 1.00 98.31 113 MET A N 1
ATOM 970 C CA . MET A 1 113 ? 8.043 1.754 -7.272 1.00 98.31 113 MET A CA 1
ATOM 971 C C . MET A 1 113 ? 8.538 2.667 -6.144 1.00 98.31 113 MET A C 1
ATOM 973 O O . MET A 1 113 ? 9.688 3.109 -6.168 1.00 98.31 113 MET A O 1
ATOM 977 N N . PRO A 1 114 ? 7.687 2.999 -5.151 1.00 98.00 114 PRO A N 1
ATOM 978 C CA . PRO A 1 114 ? 8.083 3.876 -4.052 1.00 98.00 114 PRO A CA 1
ATOM 979 C C . PRO A 1 114 ? 9.250 3.356 -3.191 1.00 98.00 114 PRO A C 1
ATOM 981 O O . PRO A 1 114 ? 9.872 4.136 -2.474 1.00 98.00 114 PRO A O 1
ATOM 984 N N . HIS A 1 115 ? 9.602 2.067 -3.262 1.00 97.50 115 HIS A N 1
ATOM 985 C CA . HIS A 1 115 ? 10.819 1.562 -2.620 1.00 97.50 115 HIS A CA 1
ATOM 986 C C . HIS A 1 115 ? 12.120 2.069 -3.273 1.00 97.50 115 HIS A C 1
ATOM 988 O O . HIS A 1 115 ? 13.180 1.964 -2.659 1.00 97.50 115 HIS A O 1
ATOM 994 N N . PHE A 1 116 ? 12.052 2.655 -4.471 1.00 97.50 116 PHE A N 1
ATOM 995 C CA . PHE A 1 116 ? 13.174 3.300 -5.149 1.00 97.50 116 PHE A CA 1
ATOM 996 C C . PHE A 1 116 ? 13.089 4.828 -5.125 1.00 97.50 116 PHE A C 1
ATOM 998 O O . PHE A 1 116 ? 12.043 5.397 -4.841 1.00 97.50 116 PHE A O 1
ATOM 1005 N N . GLU A 1 117 ? 14.201 5.495 -5.442 1.00 95.88 117 GLU A N 1
ATOM 1006 C CA . GLU A 1 117 ? 14.252 6.945 -5.668 1.00 95.88 117 GLU A CA 1
ATOM 1007 C C . GLU A 1 117 ? 13.541 7.328 -6.986 1.00 95.88 117 GLU A C 1
ATOM 1009 O O . GLU A 1 117 ? 13.324 6.495 -7.875 1.00 95.88 117 GLU A O 1
ATOM 1014 N N . SER A 1 118 ? 13.174 8.606 -7.152 1.00 96.44 118 SER A N 1
ATOM 1015 C CA . SER A 1 118 ? 12.349 9.048 -8.293 1.00 96.44 118 SER A CA 1
ATOM 1016 C C . SER A 1 118 ? 13.014 8.809 -9.648 1.00 96.44 118 SER A C 1
ATOM 1018 O O . SER A 1 118 ? 12.353 8.362 -10.578 1.00 96.44 118 SER A O 1
ATOM 1020 N N . PHE A 1 119 ? 14.326 9.013 -9.761 1.00 95.62 119 PHE A N 1
ATOM 1021 C CA . PHE A 1 119 ? 15.031 8.797 -11.027 1.00 95.62 119 PHE A CA 1
ATOM 1022 C C . PHE A 1 119 ? 15.072 7.320 -11.446 1.00 95.62 119 PHE A C 1
ATOM 1024 O O . PHE A 1 119 ? 15.149 7.023 -12.634 1.00 95.62 119 PHE A O 1
ATOM 1031 N N . VAL A 1 120 ? 15.015 6.383 -10.492 1.00 97.06 120 VAL A N 1
ATOM 1032 C CA . VAL A 1 120 ? 14.946 4.950 -10.809 1.00 97.06 120 VAL A CA 1
ATOM 1033 C C . VAL A 1 120 ? 13.578 4.619 -11.393 1.00 97.06 120 VAL A C 1
ATOM 1035 O O . VAL A 1 120 ? 13.492 3.847 -12.342 1.00 97.06 120 VAL A O 1
ATOM 1038 N N . ASN A 1 121 ? 12.511 5.248 -10.890 1.00 97.81 121 ASN A N 1
ATOM 1039 C CA . ASN A 1 121 ? 11.179 5.110 -11.477 1.00 97.81 121 ASN A CA 1
ATOM 1040 C C . ASN A 1 121 ? 11.181 5.556 -12.946 1.00 97.81 121 ASN A C 1
ATOM 1042 O O . ASN A 1 121 ? 10.667 4.828 -13.795 1.00 97.81 121 ASN A O 1
ATOM 1046 N N . ASP A 1 122 ? 11.842 6.676 -13.260 1.00 96.75 122 ASP A N 1
ATOM 1047 C CA . ASP A 1 122 ? 11.995 7.145 -14.642 1.00 96.75 122 ASP A CA 1
ATOM 1048 C C . ASP A 1 122 ? 12.733 6.124 -15.520 1.00 96.75 122 ASP A C 1
ATOM 1050 O O . ASP A 1 122 ? 12.365 5.938 -16.679 1.00 96.75 122 ASP A O 1
ATOM 1054 N N . TRP A 1 123 ? 13.737 5.411 -14.990 1.00 97.00 123 TRP A N 1
ATOM 1055 C CA . TRP A 1 123 ? 14.379 4.331 -15.746 1.00 97.00 123 TRP A CA 1
ATOM 1056 C C . TRP A 1 123 ? 13.363 3.266 -16.137 1.00 97.00 123 TRP A C 1
ATOM 1058 O O . TRP A 1 123 ? 13.329 2.868 -17.287 1.00 97.00 123 TRP A O 1
ATOM 1068 N N . TYR A 1 124 ? 12.499 2.824 -15.229 1.00 97.12 124 TYR A N 1
ATOM 1069 C CA . TYR A 1 124 ? 11.552 1.751 -15.535 1.00 97.12 124 TYR A CA 1
ATOM 1070 C C . TYR A 1 124 ? 10.430 2.186 -16.489 1.00 97.12 124 TYR A C 1
ATOM 1072 O O . TYR A 1 124 ? 10.027 1.388 -17.333 1.00 97.12 124 TYR A O 1
ATOM 1080 N N . ILE A 1 125 ? 9.937 3.425 -16.380 1.00 95.69 125 ILE A N 1
ATOM 1081 C CA . ILE A 1 125 ? 8.732 3.866 -17.110 1.00 95.69 125 ILE A CA 1
ATOM 1082 C C . ILE A 1 125 ? 9.018 4.726 -18.349 1.00 95.69 125 ILE A C 1
ATOM 1084 O O . ILE A 1 125 ? 8.160 4.827 -19.222 1.00 95.69 125 ILE A O 1
ATOM 1088 N N . MET A 1 126 ? 10.200 5.348 -18.437 1.00 94.38 126 MET A N 1
ATOM 1089 C CA . MET A 1 126 ? 10.585 6.218 -19.558 1.00 94.38 126 MET A CA 1
ATOM 1090 C C . MET A 1 126 ? 11.722 5.641 -20.403 1.00 94.38 126 MET A C 1
ATOM 1092 O O . MET A 1 126 ? 11.791 5.931 -21.599 1.00 94.38 126 MET A O 1
ATOM 1096 N N . ASP A 1 127 ? 12.643 4.875 -19.814 1.00 94.75 127 ASP A N 1
ATOM 1097 C CA . ASP A 1 127 ? 13.758 4.289 -20.562 1.00 94.75 127 ASP A CA 1
ATOM 1098 C C . ASP A 1 127 ? 14.293 2.995 -19.936 1.00 94.75 127 ASP A C 1
ATOM 1100 O O . ASP A 1 127 ? 15.403 2.933 -19.391 1.00 94.75 127 ASP A O 1
ATOM 1104 N N . TYR A 1 128 ? 13.495 1.929 -20.039 1.00 95.06 128 TYR A N 1
ATOM 1105 C CA . TYR A 1 128 ? 13.792 0.660 -19.371 1.00 95.06 128 TYR A CA 1
ATOM 1106 C C . TYR A 1 128 ? 15.142 0.066 -19.786 1.00 95.06 128 TYR A C 1
ATOM 1108 O O . TYR A 1 128 ? 15.812 -0.590 -18.986 1.00 95.06 128 TYR A O 1
ATOM 1116 N N . SER A 1 129 ? 15.607 0.336 -21.008 1.00 91.38 129 SER A N 1
ATOM 1117 C CA . SER A 1 129 ? 16.894 -0.159 -21.511 1.00 91.38 129 SER A CA 1
ATOM 1118 C C . SER A 1 129 ? 18.079 0.278 -20.638 1.00 91.38 129 SER A C 1
ATOM 1120 O O . SER A 1 129 ? 19.062 -0.462 -20.522 1.00 91.38 129 SER A O 1
ATOM 1122 N N . ILE A 1 130 ? 17.976 1.429 -19.960 1.00 94.00 130 ILE A N 1
ATOM 1123 C CA . ILE A 1 130 ? 18.992 1.920 -19.020 1.00 94.00 130 ILE A CA 1
ATOM 1124 C C . ILE A 1 130 ? 19.222 0.923 -17.883 1.00 94.00 130 ILE A C 1
ATOM 1126 O O . ILE A 1 130 ? 20.374 0.678 -17.516 1.00 94.00 130 ILE A O 1
ATOM 1130 N N . THR A 1 131 ? 18.166 0.269 -17.389 1.00 93.88 131 THR A N 1
ATOM 1131 C CA . THR A 1 131 ? 18.253 -0.724 -16.302 1.00 93.88 131 THR A CA 1
ATOM 1132 C C . THR A 1 131 ? 19.143 -1.917 -16.661 1.00 93.88 131 THR A C 1
ATOM 1134 O O . THR A 1 131 ? 19.636 -2.597 -15.768 1.00 93.88 131 THR A O 1
ATOM 1137 N N . ARG A 1 132 ? 19.415 -2.164 -17.954 1.00 90.75 132 ARG A N 1
ATOM 1138 C CA . ARG A 1 132 ? 20.267 -3.263 -18.447 1.00 90.75 132 ARG A CA 1
ATOM 1139 C C . ARG A 1 132 ? 21.741 -2.874 -18.593 1.00 90.75 132 ARG A C 1
ATOM 1141 O O . ARG A 1 132 ? 22.610 -3.747 -18.714 1.00 90.75 132 ARG A O 1
ATOM 1148 N N . LEU A 1 133 ? 22.067 -1.585 -18.534 1.00 93.81 133 LEU A N 1
ATOM 1149 C CA . LEU A 1 133 ? 23.448 -1.110 -18.593 1.00 93.81 133 LEU A CA 1
ATOM 1150 C C . LEU A 1 133 ? 24.220 -1.538 -17.338 1.00 93.81 133 LEU A C 1
ATOM 1152 O O . LEU A 1 133 ? 23.675 -1.578 -16.239 1.00 93.81 133 LEU A O 1
ATOM 1156 N N . LYS A 1 134 ? 25.515 -1.849 -17.486 1.00 94.38 134 LYS A N 1
ATOM 1157 C CA . LYS A 1 134 ? 26.345 -2.449 -16.420 1.00 94.38 134 LYS A CA 1
ATOM 1158 C C . LYS A 1 134 ? 26.287 -1.676 -15.094 1.00 94.38 134 LYS A C 1
ATOM 1160 O O . LYS A 1 134 ? 26.088 -2.288 -14.051 1.00 94.38 134 LYS A O 1
ATOM 1165 N N . ASN A 1 135 ? 26.438 -0.352 -15.139 1.00 93.56 135 ASN A N 1
ATOM 1166 C CA . ASN A 1 135 ? 26.470 0.483 -13.933 1.00 93.56 135 ASN A CA 1
ATOM 1167 C C . ASN A 1 135 ? 25.095 0.582 -13.256 1.00 93.56 135 ASN A C 1
ATOM 1169 O O . ASN A 1 135 ? 25.018 0.543 -12.034 1.00 93.56 135 ASN A O 1
ATOM 1173 N N . HIS A 1 136 ? 24.021 0.654 -14.043 1.00 95.38 136 HIS A N 1
ATOM 1174 C CA . HIS A 1 136 ? 22.650 0.727 -13.539 1.00 95.38 136 HIS A CA 1
ATOM 1175 C C . HIS A 1 136 ? 22.222 -0.608 -12.930 1.00 95.38 136 HIS A C 1
ATOM 1177 O O . HIS A 1 136 ? 21.731 -0.627 -11.808 1.00 95.38 136 HIS A O 1
ATOM 1183 N N . ARG A 1 137 ? 22.531 -1.735 -13.589 1.00 93.69 137 ARG A N 1
ATOM 1184 C CA . ARG A 1 137 ? 22.360 -3.071 -12.995 1.00 93.69 137 ARG A CA 1
ATOM 1185 C C . ARG A 1 137 ? 23.103 -3.207 -11.679 1.00 93.69 137 ARG A C 1
ATOM 1187 O O . ARG A 1 137 ? 22.534 -3.713 -10.724 1.00 93.69 137 ARG A O 1
ATOM 1194 N N . TYR A 1 138 ? 24.354 -2.747 -11.631 1.00 94.31 138 TYR A N 1
ATOM 1195 C CA . TYR A 1 138 ? 25.141 -2.771 -10.403 1.00 94.31 138 TYR A CA 1
ATOM 1196 C C . TYR A 1 138 ? 24.501 -1.917 -9.301 1.00 94.31 138 TYR A C 1
ATOM 1198 O O . TYR A 1 138 ? 24.434 -2.360 -8.158 1.00 94.31 138 TYR A O 1
ATOM 1206 N N . TYR A 1 139 ? 24.010 -0.719 -9.627 1.00 95.00 139 TYR A N 1
ATOM 1207 C CA . TYR A 1 139 ? 23.285 0.122 -8.675 1.00 95.00 139 TYR A CA 1
ATOM 1208 C C . TYR A 1 139 ? 22.039 -0.601 -8.140 1.00 95.00 139 TYR A C 1
ATOM 1210 O O . TYR A 1 139 ? 21.929 -0.775 -6.929 1.00 95.00 139 TYR A O 1
ATOM 1218 N N . LEU A 1 140 ? 21.176 -1.108 -9.030 1.00 93.94 140 LEU A N 1
ATOM 1219 C CA . LEU A 1 140 ? 19.937 -1.813 -8.679 1.00 93.94 140 LEU A CA 1
ATOM 1220 C C . LEU A 1 140 ? 20.211 -3.051 -7.811 1.00 93.94 140 LEU A C 1
ATOM 1222 O O . LEU A 1 140 ? 19.610 -3.207 -6.755 1.00 93.94 140 LEU A O 1
ATOM 1226 N N . SER A 1 141 ? 21.190 -3.884 -8.181 1.00 90.50 141 SER A N 1
ATOM 1227 C CA . SER A 1 141 ? 21.520 -5.111 -7.438 1.00 90.50 141 SER A CA 1
ATOM 1228 C C . SER A 1 141 ? 22.086 -4.868 -6.037 1.00 90.50 141 SER A C 1
ATOM 1230 O O . SER A 1 141 ? 22.081 -5.772 -5.209 1.00 90.50 141 SER A O 1
ATOM 1232 N N . ASN A 1 142 ? 22.629 -3.674 -5.782 1.00 91.88 142 ASN A N 1
ATOM 1233 C CA . ASN A 1 142 ? 23.183 -3.310 -4.477 1.00 91.88 142 ASN A CA 1
ATOM 1234 C C . ASN A 1 142 ? 22.193 -2.515 -3.617 1.00 91.88 142 ASN A C 1
ATOM 1236 O O . ASN A 1 142 ? 22.521 -2.165 -2.480 1.00 91.88 142 ASN A O 1
ATOM 1240 N N . GLN A 1 143 ? 20.998 -2.215 -4.129 1.00 91.12 143 GLN A N 1
ATOM 1241 C CA . GLN A 1 143 ? 19.976 -1.547 -3.342 1.00 91.12 143 GLN A CA 1
ATOM 1242 C C . GLN A 1 143 ? 19.384 -2.524 -2.337 1.00 91.12 143 GLN A C 1
ATOM 1244 O O . GLN A 1 143 ? 18.797 -3.546 -2.680 1.00 91.12 143 GLN A O 1
ATOM 1249 N N . LYS A 1 144 ? 19.539 -2.197 -1.056 1.00 93.06 144 LYS A N 1
ATOM 1250 C CA . LYS A 1 144 ? 18.917 -2.966 0.012 1.00 93.06 144 LYS A CA 1
ATOM 1251 C C . LYS A 1 144 ? 17.488 -2.479 0.203 1.00 93.06 144 LYS A C 1
ATOM 1253 O O . LYS A 1 144 ? 17.286 -1.450 0.843 1.00 93.06 144 LYS A O 1
ATOM 1258 N N . ILE A 1 145 ? 16.522 -3.243 -0.293 1.00 95.31 145 ILE A N 1
ATOM 1259 C CA . ILE A 1 145 ? 15.107 -2.945 -0.080 1.00 95.31 145 ILE A CA 1
ATOM 1260 C C . ILE A 1 145 ? 14.756 -3.176 1.396 1.00 95.31 145 ILE A C 1
ATOM 1262 O O . ILE A 1 145 ? 15.103 -4.203 1.984 1.00 95.31 145 ILE A O 1
ATOM 1266 N N . THR A 1 146 ? 14.093 -2.202 2.018 1.00 95.75 146 THR A N 1
ATOM 1267 C CA . THR A 1 146 ? 13.571 -2.290 3.387 1.00 95.75 146 THR A CA 1
ATOM 1268 C C . THR A 1 146 ? 12.153 -1.731 3.462 1.00 95.75 146 THR A C 1
ATOM 1270 O O . THR A 1 146 ? 11.744 -0.932 2.622 1.00 95.75 146 THR A O 1
ATOM 1273 N N . LEU A 1 147 ? 11.397 -2.159 4.480 1.00 96.31 147 LEU A N 1
ATOM 1274 C CA . LEU A 1 147 ? 9.982 -1.804 4.657 1.00 96.31 147 LEU A CA 1
ATOM 1275 C C . LEU A 1 147 ? 9.725 -0.294 4.734 1.00 96.31 147 LEU A C 1
ATOM 1277 O O . LEU A 1 147 ? 8.687 0.186 4.306 1.00 96.31 147 LEU A O 1
ATOM 1281 N N . ASP A 1 148 ? 10.688 0.453 5.257 1.00 95.44 148 ASP A N 1
ATOM 1282 C CA . ASP A 1 148 ? 10.607 1.889 5.487 1.00 95.44 148 ASP A CA 1
ATOM 1283 C C . ASP A 1 148 ? 11.039 2.749 4.287 1.00 95.44 148 ASP A C 1
ATOM 1285 O O . ASP A 1 148 ? 10.931 3.972 4.366 1.00 95.44 148 ASP A O 1
ATOM 1289 N N . LEU A 1 149 ? 11.527 2.161 3.185 1.00 96.69 149 LEU A N 1
ATOM 1290 C CA . LEU A 1 149 ? 11.956 2.935 2.010 1.00 96.69 149 LEU A CA 1
ATOM 1291 C C . LEU A 1 149 ? 10.829 3.760 1.373 1.00 96.69 149 LEU A C 1
ATOM 1293 O O . LEU A 1 149 ? 11.062 4.951 1.172 1.00 96.69 149 LEU A O 1
ATOM 1297 N N . PRO A 1 150 ? 9.619 3.216 1.121 1.00 97.75 150 PRO A N 1
ATOM 1298 C CA . PRO A 1 150 ? 8.501 4.016 0.618 1.00 97.75 150 PRO A CA 1
ATOM 1299 C C . PRO A 1 150 ? 8.249 5.277 1.451 1.00 97.75 150 PRO A C 1
ATOM 1301 O O . PRO A 1 150 ? 8.202 6.383 0.911 1.00 97.75 150 PRO A O 1
ATOM 1304 N N . LEU A 1 151 ? 8.197 5.115 2.779 1.00 96.88 151 LEU A N 1
ATOM 1305 C CA . LEU A 1 151 ? 8.010 6.214 3.723 1.00 96.88 151 LEU A CA 1
ATOM 1306 C C . LEU A 1 151 ? 9.165 7.223 3.676 1.00 96.88 151 LEU A C 1
ATOM 1308 O O . LEU A 1 151 ? 8.936 8.430 3.700 1.00 96.88 151 LEU A O 1
ATOM 1312 N N . LYS A 1 152 ? 10.413 6.749 3.620 1.00 96.69 152 LYS A N 1
ATOM 1313 C CA . LYS A 1 152 ? 11.601 7.614 3.565 1.00 96.69 152 LYS A CA 1
ATOM 1314 C C . LYS A 1 152 ? 11.678 8.431 2.281 1.00 96.69 152 LYS A C 1
ATOM 1316 O O . LYS A 1 152 ? 12.078 9.590 2.338 1.00 96.69 152 LYS A O 1
ATOM 1321 N N . ASN A 1 153 ? 11.317 7.828 1.154 1.00 96.38 153 ASN A N 1
ATOM 1322 C CA . ASN A 1 153 ? 11.451 8.453 -0.155 1.00 96.38 153 ASN A CA 1
ATOM 1323 C C . ASN A 1 153 ? 10.307 9.435 -0.435 1.00 96.38 153 ASN A C 1
ATOM 1325 O O . ASN A 1 153 ? 10.534 10.485 -1.035 1.00 96.38 153 ASN A O 1
ATOM 1329 N N . TYR A 1 154 ? 9.085 9.108 0.001 1.00 96.88 154 TYR A N 1
ATOM 1330 C CA . TYR A 1 154 ? 7.878 9.813 -0.444 1.00 96.88 154 TYR A CA 1
ATOM 1331 C C . TYR A 1 154 ? 6.928 10.242 0.675 1.00 96.88 154 TYR A C 1
ATOM 1333 O O . TYR A 1 154 ? 5.944 10.928 0.401 1.00 96.88 154 TYR A O 1
ATOM 1341 N N . GLY A 1 155 ? 7.226 9.907 1.928 1.00 95.00 155 GLY A N 1
ATOM 1342 C CA . GLY A 1 155 ? 6.323 10.146 3.045 1.00 95.00 155 GLY A CA 1
ATOM 1343 C C . GLY A 1 155 ? 5.196 9.118 3.108 1.00 95.00 155 GLY A C 1
ATOM 1344 O O . GLY A 1 155 ? 5.297 8.012 2.585 1.00 95.00 155 GLY A O 1
ATOM 1345 N N . ASP A 1 156 ? 4.135 9.475 3.821 1.00 93.81 156 ASP A N 1
ATOM 1346 C CA . ASP A 1 156 ? 3.006 8.584 4.065 1.00 93.81 156 ASP A CA 1
ATOM 1347 C C . ASP A 1 156 ? 2.191 8.366 2.773 1.00 93.81 156 ASP A C 1
ATOM 1349 O O . ASP A 1 156 ? 1.729 9.322 2.144 1.00 93.81 156 ASP A O 1
ATOM 1353 N N . LEU A 1 157 ? 2.025 7.098 2.386 1.00 96.38 157 LEU A N 1
ATOM 1354 C CA . LEU A 1 157 ? 1.322 6.682 1.171 1.00 96.38 157 LEU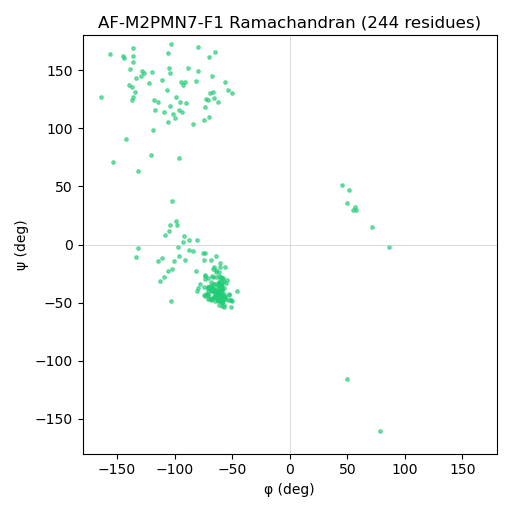 A CA 1
ATOM 1355 C C . LEU A 1 157 ? -0.075 6.102 1.454 1.00 96.38 157 LEU A C 1
ATOM 1357 O O . LEU A 1 157 ? -0.707 5.566 0.544 1.00 96.38 157 LEU A O 1
ATOM 1361 N N . PHE A 1 158 ? -0.606 6.232 2.676 1.00 94.94 158 PHE A N 1
ATOM 1362 C CA . PHE A 1 158 ? -1.918 5.682 3.044 1.00 94.94 158 PHE A CA 1
ATOM 1363 C C . PHE A 1 158 ? -3.096 6.295 2.280 1.00 94.94 158 PHE A C 1
ATOM 1365 O O . PHE A 1 158 ? -4.148 5.673 2.198 1.00 94.94 158 PHE A O 1
ATOM 1372 N N . ASN A 1 159 ? -2.956 7.504 1.729 1.00 91.38 159 ASN A N 1
ATOM 1373 C CA . ASN A 1 159 ? -3.995 8.151 0.916 1.00 91.38 159 ASN A CA 1
ATOM 1374 C C . ASN A 1 159 ? -3.701 8.058 -0.592 1.00 91.38 159 ASN A C 1
ATOM 1376 O O . ASN A 1 159 ? -3.896 9.021 -1.334 1.00 91.38 159 ASN A O 1
ATOM 1380 N N . THR A 1 160 ? -3.156 6.930 -1.030 1.00 95.25 160 THR A N 1
ATOM 1381 C CA . THR A 1 160 ? -2.755 6.696 -2.420 1.00 95.25 160 THR A CA 1
ATOM 1382 C C . THR A 1 160 ? -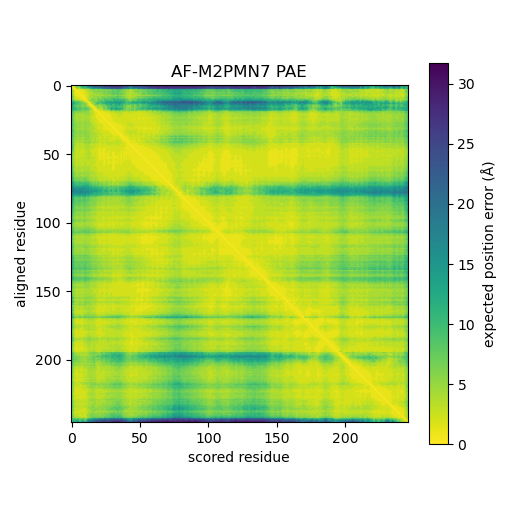3.206 5.311 -2.857 1.00 95.25 160 THR A C 1
ATOM 1384 O O . THR A 1 160 ? -3.567 4.488 -2.015 1.00 95.25 160 THR A O 1
ATOM 1387 N N . ASP A 1 161 ? -3.119 5.018 -4.152 1.00 94.69 161 ASP A N 1
ATOM 1388 C CA . ASP A 1 161 ? -3.492 3.705 -4.692 1.00 94.69 161 ASP A CA 1
ATOM 1389 C C . ASP A 1 161 ? -2.603 2.558 -4.173 1.00 94.69 161 ASP A C 1
ATOM 1391 O O . ASP A 1 161 ? -2.927 1.386 -4.353 1.00 94.69 161 ASP A O 1
ATOM 1395 N N . PHE A 1 162 ? -1.496 2.874 -3.488 1.00 97.50 162 PHE A N 1
ATOM 1396 C CA . PHE A 1 162 ? -0.644 1.883 -2.832 1.00 97.50 162 PHE A CA 1
ATOM 1397 C C . PHE A 1 162 ? -1.238 1.312 -1.537 1.00 97.50 162 PHE A C 1
ATOM 1399 O O . PHE A 1 162 ? -0.722 0.303 -1.058 1.00 97.50 162 PHE A O 1
ATOM 1406 N N . SER A 1 163 ? -2.291 1.906 -0.965 1.00 96.31 163 SER A N 1
ATOM 1407 C CA . SER A 1 163 ? -2.917 1.422 0.269 1.00 96.31 163 SER A CA 1
ATOM 1408 C C . SER A 1 163 ? -4.429 1.267 0.130 1.00 96.31 163 SER A C 1
ATOM 1410 O O . SER A 1 163 ? -5.116 2.068 -0.496 1.00 96.31 163 SER A O 1
ATOM 1412 N N . SER A 1 164 ? -4.971 0.252 0.799 1.00 94.94 164 SER A N 1
ATOM 1413 C CA . SER A 1 164 ? -6.414 0.055 0.971 1.00 94.94 164 SER A CA 1
ATOM 1414 C C . SER A 1 164 ? -7.060 1.020 1.974 1.00 94.94 164 SER A C 1
ATOM 1416 O O . SER A 1 164 ? -8.290 1.022 2.126 1.00 94.94 164 SER A O 1
ATOM 1418 N N . LEU A 1 165 ? -6.267 1.819 2.697 1.00 95.88 165 LEU A N 1
ATOM 1419 C CA . LEU A 1 165 ? -6.786 2.803 3.637 1.00 95.88 165 LEU A CA 1
ATOM 1420 C C . LEU A 1 165 ? -7.545 3.911 2.909 1.00 95.88 165 LEU A C 1
ATOM 1422 O O . LEU A 1 165 ? -7.077 4.537 1.967 1.00 95.88 165 LEU A O 1
ATOM 1426 N N . ILE A 1 166 ? -8.742 4.204 3.405 1.00 95.44 166 ILE A N 1
ATOM 1427 C CA . ILE A 1 166 ? -9.573 5.272 2.866 1.00 95.44 166 ILE A CA 1
ATOM 1428 C C . ILE A 1 166 ? -9.437 6.479 3.783 1.00 95.44 166 ILE A C 1
ATOM 1430 O O . ILE A 1 166 ? -9.936 6.451 4.911 1.00 95.44 166 ILE A O 1
ATOM 1434 N N . ASN A 1 167 ? -8.822 7.562 3.305 1.00 95.50 167 ASN A N 1
ATOM 1435 C CA . ASN A 1 167 ? -8.853 8.822 4.039 1.00 95.50 167 ASN A CA 1
ATOM 1436 C C . ASN A 1 167 ? -10.290 9.360 4.095 1.00 95.50 167 ASN A C 1
ATOM 1438 O O . ASN A 1 167 ? -10.989 9.479 3.078 1.00 95.50 167 ASN A O 1
ATOM 1442 N N . ILE A 1 168 ? -10.750 9.644 5.312 1.00 95.50 168 ILE A N 1
ATOM 1443 C CA . ILE A 1 168 ? -12.093 10.163 5.553 1.00 95.50 168 ILE A CA 1
ATOM 1444 C C . ILE A 1 168 ? -12.052 11.661 5.833 1.00 95.50 168 ILE A C 1
ATOM 1446 O O . ILE A 1 168 ? -12.843 12.407 5.250 1.00 95.50 168 ILE A O 1
ATOM 1450 N N . LYS A 1 169 ? -11.165 12.085 6.740 1.00 93.25 169 LYS A N 1
ATOM 1451 C CA . LYS A 1 169 ? -10.975 13.488 7.113 1.00 93.25 169 LYS A CA 1
ATOM 1452 C C . LYS A 1 169 ? -9.648 13.667 7.844 1.00 93.25 169 LYS A C 1
ATOM 1454 O O . LYS A 1 169 ? -9.437 13.021 8.866 1.00 93.25 169 LYS A O 1
ATOM 1459 N N . GLU A 1 170 ? -8.810 14.592 7.380 1.00 90.19 170 GLU A N 1
ATOM 1460 C CA . GLU A 1 170 ? -7.507 14.898 7.994 1.00 90.19 170 GLU A CA 1
ATOM 1461 C C . GLU A 1 170 ? -6.690 13.614 8.243 1.00 90.19 170 GLU A C 1
ATOM 1463 O O . GLU A 1 170 ? -6.353 12.902 7.304 1.00 90.19 170 GLU A O 1
ATOM 1468 N N . ASN A 1 171 ? -6.425 13.294 9.509 1.00 94.44 171 ASN A N 1
ATOM 1469 C CA . ASN A 1 171 ? -5.643 12.149 9.969 1.00 94.44 171 ASN A CA 1
ATOM 1470 C C . ASN A 1 171 ? -6.501 10.899 10.253 1.00 94.44 171 ASN A C 1
ATOM 1472 O O . ASN A 1 171 ? -6.002 9.925 10.818 1.00 94.44 171 ASN A O 1
ATOM 1476 N N . TYR A 1 172 ? -7.797 10.927 9.925 1.00 96.00 172 TYR A N 1
ATOM 1477 C CA . TYR A 1 172 ? -8.707 9.805 10.135 1.00 96.00 172 TYR A CA 1
ATOM 1478 C C . TYR A 1 172 ? -8.849 8.943 8.882 1.00 96.00 172 TYR A C 1
ATOM 1480 O O . TYR A 1 172 ? -9.315 9.403 7.833 1.00 96.00 172 TYR A O 1
ATOM 1488 N N . TYR A 1 173 ? -8.527 7.664 9.042 1.00 96.88 173 TYR A N 1
ATOM 1489 C CA . TYR A 1 173 ? -8.554 6.657 7.989 1.00 96.88 173 TYR A CA 1
ATOM 1490 C C . TYR A 1 173 ? -9.515 5.528 8.339 1.00 96.88 173 TYR A C 1
ATOM 1492 O O . TYR A 1 173 ? -9.682 5.174 9.506 1.00 96.88 173 TYR A O 1
ATOM 1500 N N . PHE A 1 174 ? -10.125 4.940 7.318 1.00 95.94 174 PHE A N 1
ATOM 1501 C CA . PHE A 1 174 ? -10.991 3.778 7.439 1.00 95.94 174 PHE A CA 1
ATOM 1502 C C . PHE A 1 174 ? -10.410 2.605 6.653 1.00 95.94 174 PHE A C 1
ATOM 1504 O O . PHE A 1 174 ? -10.199 2.712 5.448 1.00 95.94 174 PHE A O 1
ATOM 1511 N N . SER A 1 175 ? -10.206 1.473 7.327 1.00 93.38 175 SER A N 1
ATOM 1512 C CA . SER A 1 175 ? -9.972 0.191 6.664 1.00 93.38 175 SER A CA 1
ATOM 1513 C C . SER A 1 175 ? -11.290 -0.564 6.569 1.00 93.38 175 SER A C 1
ATOM 1515 O O . SER A 1 175 ? -11.879 -0.945 7.588 1.00 93.38 175 SER A O 1
ATOM 1517 N N . LYS A 1 176 ? -11.746 -0.790 5.335 1.00 90.12 176 LYS A N 1
ATOM 1518 C CA . LYS A 1 176 ? -12.959 -1.565 5.051 1.00 90.12 176 LYS A CA 1
ATOM 1519 C C . LYS A 1 176 ? -12.785 -3.029 5.451 1.00 90.12 176 LYS A C 1
ATOM 1521 O O . LYS A 1 176 ? -13.650 -3.583 6.125 1.00 90.12 176 LYS A O 1
ATOM 1526 N N . ASP A 1 177 ? -11.648 -3.618 5.097 1.00 87.19 177 ASP A N 1
ATOM 1527 C CA . ASP A 1 177 ? -11.318 -5.014 5.388 1.00 87.19 177 ASP A CA 1
ATOM 1528 C C . ASP A 1 177 ? -11.284 -5.287 6.888 1.00 87.19 177 ASP A C 1
ATOM 1530 O O . ASP A 1 177 ? -11.897 -6.233 7.385 1.00 87.19 177 ASP A O 1
ATOM 1534 N N . LEU A 1 178 ? -10.638 -4.393 7.634 1.00 88.31 178 LEU A N 1
ATOM 1535 C CA . LEU A 1 178 ? -10.522 -4.502 9.082 1.00 88.31 178 LEU A CA 1
ATOM 1536 C C . LEU A 1 178 ? -11.740 -3.926 9.823 1.00 88.31 178 LEU A C 1
ATOM 1538 O O . LEU A 1 178 ? -11.817 -4.039 11.045 1.00 88.31 178 LEU A O 1
ATOM 1542 N N . ASN A 1 179 ? -12.696 -3.308 9.116 1.00 89.38 179 ASN A N 1
ATOM 1543 C CA . ASN A 1 179 ? -13.842 -2.578 9.677 1.00 89.38 179 ASN A CA 1
ATOM 1544 C C . ASN A 1 179 ? -13.434 -1.651 10.835 1.00 89.38 179 ASN A C 1
ATOM 1546 O O . ASN A 1 179 ? -13.979 -1.728 11.942 1.00 89.38 179 ASN A O 1
ATOM 1550 N N . THR A 1 180 ? -12.421 -0.817 10.594 1.00 92.25 180 THR A N 1
ATOM 1551 C CA . THR A 1 180 ? -11.729 -0.079 11.658 1.00 92.25 180 THR A CA 1
ATOM 1552 C C . THR A 1 180 ? -11.394 1.340 11.254 1.00 92.25 180 THR A C 1
ATOM 1554 O O . THR A 1 180 ? -10.935 1.578 10.138 1.00 92.25 180 THR A O 1
ATOM 1557 N N . LEU A 1 181 ? -11.616 2.275 12.184 1.00 95.44 181 LEU A N 1
ATOM 1558 C CA . LEU A 1 181 ? -11.124 3.645 12.060 1.00 95.44 181 LEU A CA 1
ATOM 1559 C C . LEU A 1 181 ? -9.790 3.790 12.775 1.00 95.44 181 LEU A C 1
ATOM 1561 O O . LEU A 1 181 ? -9.617 3.308 13.899 1.00 95.44 181 LEU A O 1
ATOM 1565 N N . TYR A 1 182 ? -8.893 4.532 12.149 1.00 95.38 182 TYR A N 1
ATOM 1566 C CA . TYR A 1 182 ? -7.590 4.885 12.679 1.00 95.38 182 TYR A CA 1
ATOM 1567 C C . TYR A 1 182 ? -7.458 6.399 12.731 1.00 95.38 182 TYR A C 1
ATOM 1569 O O . TYR A 1 182 ? -7.853 7.083 11.792 1.00 95.38 182 TYR A O 1
ATOM 1577 N N . LEU A 1 183 ? -6.867 6.910 13.808 1.00 95.62 183 LEU A N 1
ATOM 1578 C CA . LEU A 1 183 ? -6.263 8.239 13.819 1.00 95.62 183 LEU A CA 1
ATOM 1579 C C . LEU A 1 183 ? -4.760 8.047 13.627 1.00 95.62 183 LEU A C 1
ATOM 1581 O O . LEU A 1 183 ? -4.099 7.544 14.538 1.00 95.62 183 LEU A O 1
ATOM 1585 N N . ILE A 1 184 ? -4.238 8.414 12.460 1.00 95.69 184 ILE A N 1
ATOM 1586 C CA . ILE A 1 184 ? -2.831 8.233 12.091 1.00 95.69 184 ILE A CA 1
ATOM 1587 C C . ILE A 1 184 ? -2.182 9.599 11.923 1.00 95.69 184 ILE A C 1
ATOM 1589 O O . ILE A 1 184 ? -2.635 10.406 11.120 1.00 95.69 184 ILE A O 1
ATOM 1593 N N . LYS A 1 185 ? -1.113 9.864 12.673 1.00 94.75 185 LYS A N 1
ATOM 1594 C CA . LYS A 1 185 ? -0.331 11.097 12.553 1.00 94.75 185 LYS A CA 1
ATOM 1595 C C . LYS A 1 185 ? 1.151 10.762 12.607 1.00 94.75 185 LYS A C 1
ATOM 1597 O O . LYS A 1 185 ? 1.553 9.986 13.468 1.00 94.75 185 LYS A O 1
ATOM 1602 N N . GLU A 1 186 ? 1.944 11.361 11.717 1.00 92.12 186 GLU A N 1
ATOM 1603 C CA . GLU A 1 186 ? 3.403 11.153 11.656 1.00 92.12 186 GLU A CA 1
ATOM 1604 C C . GLU A 1 186 ? 3.772 9.657 11.605 1.00 92.12 186 GLU A C 1
ATOM 1606 O O . GLU A 1 186 ? 4.608 9.186 12.379 1.00 92.12 186 GLU A O 1
ATOM 1611 N N . HIS A 1 187 ? 3.090 8.900 10.734 1.00 94.62 187 HIS A N 1
ATOM 1612 C CA . HIS A 1 187 ? 3.260 7.448 10.584 1.00 94.62 187 HIS A CA 1
ATOM 1613 C C . HIS A 1 187 ? 3.048 6.655 11.885 1.00 94.62 187 HIS A C 1
ATOM 1615 O O . HIS A 1 187 ? 3.721 5.664 12.160 1.00 94.62 187 HIS A O 1
ATOM 1621 N N . LYS A 1 188 ? 2.153 7.124 12.763 1.00 94.56 188 LYS A N 1
ATOM 1622 C CA . LYS A 1 188 ? 1.816 6.448 14.022 1.00 94.56 188 LYS A CA 1
ATOM 1623 C C . LYS A 1 188 ? 0.316 6.405 14.231 1.00 94.56 188 LYS A C 1
ATOM 1625 O O . LYS A 1 188 ? -0.364 7.428 14.176 1.00 94.56 188 LYS A O 1
ATOM 1630 N N . ILE A 1 189 ? -0.187 5.220 14.567 1.00 94.19 189 ILE A N 1
ATOM 1631 C CA . ILE A 1 189 ? -1.575 5.031 14.990 1.00 94.19 189 ILE A CA 1
ATOM 1632 C C . ILE A 1 189 ? -1.725 5.565 16.420 1.00 94.19 189 ILE A C 1
ATOM 1634 O O . ILE A 1 189 ? -1.271 4.946 17.382 1.00 94.19 189 ILE A O 1
ATOM 1638 N N . LEU A 1 190 ? -2.381 6.716 16.560 1.00 93.75 190 LEU A N 1
ATOM 1639 C CA . LEU A 1 190 ? -2.707 7.326 17.849 1.00 93.75 190 LEU A CA 1
ATOM 1640 C C . LEU A 1 190 ? -3.951 6.689 18.468 1.00 93.75 190 LEU A C 1
ATOM 1642 O O . LEU A 1 190 ? -4.003 6.452 19.676 1.00 93.75 190 LEU A O 1
ATOM 1646 N N . GLU A 1 191 ? -4.953 6.396 17.637 1.00 92.94 191 GLU A N 1
ATOM 1647 C CA . GLU A 1 191 ? -6.189 5.742 18.057 1.00 92.94 191 GLU A CA 1
ATOM 1648 C C . GLU A 1 191 ? -6.650 4.697 17.058 1.00 92.94 191 GLU A C 1
ATOM 1650 O O . GLU A 1 191 ? -6.420 4.804 15.857 1.00 92.94 191 GLU A O 1
ATOM 1655 N N . THR A 1 192 ? -7.340 3.692 17.588 1.00 92.62 192 THR A N 1
ATOM 1656 C CA . THR A 1 192 ? -7.952 2.624 16.803 1.00 92.62 192 THR A CA 1
ATOM 1657 C C . THR A 1 192 ? -9.343 2.372 17.350 1.00 92.62 192 THR A C 1
ATOM 1659 O O . THR A 1 192 ? -9.494 2.113 18.550 1.00 92.62 192 THR A O 1
ATOM 1662 N N . TYR A 1 193 ? -10.338 2.403 16.477 1.00 93.00 193 TYR A N 1
ATOM 1663 C CA . TYR A 1 193 ? -11.732 2.154 16.807 1.00 93.00 193 TYR A CA 1
ATOM 1664 C C . TYR A 1 193 ? -12.199 0.943 16.012 1.00 93.00 193 TYR A C 1
ATOM 1666 O O . TYR A 1 193 ? -12.547 1.044 14.838 1.00 93.00 193 TYR A O 1
ATOM 1674 N N . TYR A 1 194 ? -12.196 -0.216 16.665 1.00 91.44 194 TYR A N 1
ATOM 1675 C CA . TYR A 1 194 ? -12.753 -1.439 16.101 1.00 91.44 194 TYR A CA 1
ATOM 1676 C C . TYR A 1 194 ? -14.267 -1.307 16.054 1.00 91.44 194 TYR A C 1
ATOM 1678 O O . TYR A 1 194 ? -14.924 -1.302 17.097 1.00 91.44 194 TYR A O 1
ATOM 1686 N N . LEU A 1 195 ? -14.825 -1.175 14.856 1.00 91.12 195 LEU A N 1
ATOM 1687 C CA . LEU A 1 195 ? -16.234 -0.818 14.692 1.00 91.12 195 LEU A CA 1
ATOM 1688 C C . LEU A 1 195 ? -17.151 -2.026 14.850 1.00 91.12 195 LEU A C 1
ATOM 1690 O O . LEU A 1 195 ? -18.323 -1.883 15.185 1.00 91.12 195 LEU A O 1
ATOM 1694 N N . LYS A 1 196 ? -16.609 -3.226 14.639 1.00 86.25 196 LYS A N 1
ATOM 1695 C CA . LYS A 1 196 ? -17.378 -4.453 14.485 1.00 86.25 196 LYS A CA 1
ATOM 1696 C C . LYS A 1 196 ? -16.889 -5.568 15.407 1.00 86.25 196 LYS A C 1
ATOM 1698 O O . LYS A 1 196 ? -15.710 -5.673 15.740 1.00 86.25 196 LYS A O 1
ATOM 1703 N N . THR A 1 197 ? -17.817 -6.426 15.815 1.00 82.50 197 THR A N 1
ATOM 1704 C CA . THR A 1 197 ? -17.518 -7.674 16.531 1.00 82.50 197 THR A CA 1
ATOM 1705 C C . THR A 1 197 ? -17.279 -8.831 15.560 1.00 82.50 197 THR A C 1
ATOM 1707 O O . THR A 1 197 ? -17.887 -8.878 14.496 1.00 82.50 197 THR A O 1
ATOM 1710 N N . LEU A 1 198 ? -16.480 -9.831 15.954 1.00 75.88 198 LEU A N 1
ATOM 1711 C CA . LEU A 1 198 ? -16.200 -11.023 15.127 1.00 75.88 198 LEU A CA 1
ATOM 1712 C C . LEU A 1 198 ? -17.448 -11.809 14.685 1.00 75.88 198 LEU A C 1
ATOM 1714 O O . LEU A 1 198 ? -17.359 -12.616 13.772 1.00 75.88 198 LEU A O 1
ATOM 1718 N N . LYS A 1 199 ? -18.584 -11.629 15.368 1.00 77.50 199 LYS A N 1
ATOM 1719 C CA . LYS A 1 199 ? -19.843 -12.333 15.081 1.00 77.50 199 LYS A CA 1
ATOM 1720 C C . LYS A 1 199 ? -20.806 -11.538 14.207 1.00 77.50 199 LYS A C 1
ATOM 1722 O O . LYS A 1 199 ? -21.863 -12.049 13.868 1.00 77.50 199 LYS A O 1
ATOM 1727 N N . SER A 1 200 ? -20.516 -10.265 13.964 1.00 82.81 200 SER A N 1
ATOM 1728 C CA . SER A 1 200 ? -21.371 -9.438 13.127 1.00 82.81 200 SER A CA 1
ATOM 1729 C C . SER A 1 200 ? -21.078 -9.751 11.660 1.00 82.81 200 SER A C 1
ATOM 1731 O O . SER A 1 200 ? -19.934 -10.022 11.303 1.00 82.81 200 SER A O 1
ATOM 1733 N N . ASP A 1 201 ? -22.088 -9.622 10.805 1.00 83.00 201 ASP A N 1
ATOM 1734 C CA . ASP A 1 201 ? -21.951 -9.660 9.342 1.00 83.00 201 ASP A CA 1
ATOM 1735 C C . ASP A 1 201 ? -22.146 -8.273 8.714 1.00 83.00 201 ASP A C 1
ATOM 1737 O O . ASP A 1 201 ? -22.163 -8.130 7.497 1.00 83.00 201 ASP A O 1
ATOM 1741 N N . ALA A 1 202 ? -22.237 -7.222 9.541 1.00 86.19 202 ALA A N 1
ATOM 1742 C CA . ALA A 1 202 ? -22.378 -5.852 9.066 1.00 86.19 202 ALA A CA 1
ATOM 1743 C C . ALA A 1 202 ? -21.227 -5.472 8.125 1.00 86.19 202 ALA A C 1
ATOM 1745 O O . ALA A 1 202 ? -20.065 -5.807 8.381 1.00 86.19 202 ALA A O 1
ATOM 1746 N N . VAL A 1 203 ? -21.568 -4.750 7.061 1.00 86.50 203 VAL A N 1
ATOM 1747 C CA . VAL A 1 203 ? -20.623 -4.213 6.082 1.00 86.50 203 VAL A CA 1
ATOM 1748 C C . VAL A 1 203 ? -20.717 -2.699 6.143 1.00 86.50 203 VAL A C 1
ATOM 1750 O O . VAL A 1 203 ? -21.762 -2.134 5.827 1.00 86.50 203 VAL A O 1
ATOM 1753 N N . LEU A 1 204 ? -19.628 -2.054 6.556 1.00 90.12 204 LEU A N 1
ATOM 1754 C CA . LEU A 1 204 ? -19.542 -0.600 6.634 1.00 90.12 204 LEU A CA 1
ATOM 1755 C C . LEU A 1 204 ? -18.965 -0.023 5.339 1.00 90.12 204 LEU A C 1
ATOM 1757 O O . LEU A 1 204 ? -18.007 -0.550 4.768 1.00 90.12 204 LEU A O 1
ATOM 1761 N N . LYS A 1 205 ? -19.562 1.073 4.877 1.00 91.69 205 LYS A N 1
ATOM 1762 C CA . LYS A 1 205 ? -19.122 1.855 3.720 1.00 91.69 205 LYS A CA 1
ATOM 1763 C C . LYS A 1 205 ? -18.411 3.132 4.168 1.00 91.69 205 LYS A C 1
ATOM 1765 O O . LYS A 1 205 ? -18.404 3.494 5.345 1.00 91.69 205 LYS A O 1
ATOM 1770 N N . LYS A 1 206 ? -17.828 3.844 3.202 1.00 92.50 206 LYS A N 1
ATOM 1771 C CA . LYS A 1 206 ? -17.136 5.120 3.431 1.00 92.50 206 LYS A CA 1
ATOM 1772 C C . LYS A 1 206 ? -18.053 6.160 4.086 1.00 92.50 206 LYS A C 1
ATOM 1774 O O . LYS A 1 206 ? -17.608 6.926 4.935 1.00 92.50 206 LYS A O 1
ATOM 1779 N N . GLU A 1 207 ? -19.326 6.183 3.710 1.00 94.12 207 GLU A N 1
ATOM 1780 C CA . GLU A 1 207 ? -20.332 7.108 4.240 1.00 94.12 207 GLU A CA 1
ATOM 1781 C C . GLU A 1 207 ? -20.618 6.839 5.721 1.00 94.12 207 GLU A C 1
ATOM 1783 O O . GLU A 1 207 ? -20.708 7.779 6.507 1.00 94.12 207 GLU A O 1
ATOM 1788 N N . ASP A 1 208 ? -20.660 5.567 6.124 1.00 94.44 208 ASP A N 1
ATOM 1789 C CA . ASP A 1 208 ? -20.836 5.186 7.527 1.00 94.44 208 ASP A CA 1
ATOM 1790 C C . ASP A 1 208 ? -19.624 5.613 8.367 1.00 94.44 208 ASP A C 1
ATOM 1792 O O . ASP A 1 208 ? -19.768 6.129 9.472 1.00 94.44 208 ASP A O 1
ATOM 1796 N N . ALA A 1 209 ? -18.414 5.448 7.823 1.00 95.00 209 ALA A N 1
ATOM 1797 C CA . ALA A 1 209 ? -17.184 5.913 8.460 1.00 95.00 209 ALA A CA 1
ATOM 1798 C C . ALA A 1 209 ? -17.155 7.445 8.625 1.00 95.00 209 ALA A C 1
ATOM 1800 O O . ALA A 1 209 ? -16.721 7.938 9.667 1.00 95.00 209 ALA A O 1
ATOM 1801 N N . LYS A 1 210 ? -17.654 8.201 7.634 1.00 95.69 210 LYS A N 1
ATOM 1802 C CA . LYS A 1 210 ? -17.809 9.666 7.721 1.00 95.69 210 LYS A CA 1
ATOM 1803 C C . LYS A 1 210 ? -18.752 10.073 8.850 1.00 95.69 210 LYS A C 1
ATOM 1805 O O . LYS A 1 210 ? -18.413 10.971 9.616 1.00 95.69 210 LYS A O 1
ATOM 1810 N N . GLU A 1 211 ? -19.902 9.411 8.954 1.00 96.19 211 GLU A N 1
ATOM 1811 C CA . GLU A 1 211 ? -20.886 9.645 10.017 1.00 96.19 211 GLU A CA 1
ATOM 1812 C C . GLU A 1 211 ? -20.262 9.409 11.403 1.00 96.19 211 GLU A C 1
ATOM 1814 O O . GLU A 1 211 ? -20.303 10.282 12.269 1.00 96.19 211 GLU A O 1
ATOM 1819 N N . LEU A 1 212 ? -19.582 8.271 11.576 1.00 95.62 212 LEU A N 1
ATOM 1820 C CA . LEU A 1 212 ? -18.900 7.905 12.818 1.00 95.62 212 LEU A CA 1
ATOM 1821 C C . LEU A 1 212 ? -17.799 8.904 13.207 1.00 95.62 212 LEU A C 1
ATOM 1823 O O . LEU A 1 212 ? -17.694 9.278 14.372 1.00 95.62 212 LEU A O 1
ATOM 1827 N N . ILE A 1 213 ? -16.998 9.378 12.249 1.00 95.19 213 ILE A N 1
ATOM 1828 C CA . ILE A 1 213 ? -15.984 10.412 12.513 1.00 95.19 213 ILE A CA 1
ATOM 1829 C C . ILE A 1 213 ? -16.631 11.745 12.895 1.00 95.19 213 ILE A C 1
ATOM 1831 O O . ILE A 1 213 ? -16.088 12.451 13.741 1.00 95.19 213 ILE A O 1
ATOM 1835 N N . GLY A 1 214 ? -17.797 12.075 12.333 1.00 94.81 214 GLY A N 1
ATOM 1836 C CA . GLY A 1 214 ? -18.582 13.236 12.754 1.00 94.81 214 GLY A CA 1
ATOM 1837 C C . GLY A 1 214 ? -18.854 13.227 14.259 1.00 94.81 214 GLY A C 1
ATOM 1838 O O . GLY A 1 214 ? -18.570 14.218 14.929 1.00 94.81 214 GLY A O 1
ATOM 1839 N N . TYR A 1 215 ? -19.293 12.083 14.791 1.00 94.88 215 TYR A N 1
ATOM 1840 C CA . TYR A 1 215 ? -19.540 11.912 16.226 1.00 94.88 215 TYR A CA 1
ATOM 1841 C C . TYR A 1 215 ? -18.267 11.947 17.077 1.00 94.88 215 TYR A C 1
ATOM 1843 O O . TYR A 1 215 ? -18.280 12.524 18.160 1.00 94.88 215 TYR A O 1
ATOM 1851 N N . LEU A 1 216 ? -17.152 11.386 16.590 1.00 92.50 216 LEU A N 1
ATOM 1852 C CA . LEU A 1 216 ? -15.864 11.476 17.293 1.00 92.50 216 LEU A CA 1
ATOM 1853 C C . LEU A 1 216 ? -15.397 12.929 17.438 1.00 92.50 216 LEU A C 1
ATOM 1855 O O . LEU A 1 216 ? -14.903 13.314 18.492 1.00 92.50 216 LEU A O 1
ATOM 1859 N N . LEU A 1 217 ? -15.562 13.736 16.387 1.00 91.56 217 LEU A N 1
ATOM 1860 C CA . LEU A 1 217 ? -15.155 15.142 16.391 1.00 91.56 217 LEU A CA 1
ATOM 1861 C C . LEU A 1 217 ? -16.073 16.033 17.231 1.00 91.56 217 LEU A C 1
ATOM 1863 O O . LEU A 1 217 ? -15.619 17.063 17.721 1.00 91.56 217 LEU A O 1
ATOM 1867 N N . SER A 1 218 ? -17.344 15.659 17.392 1.00 92.44 218 SER A N 1
ATOM 1868 C CA . SER A 1 218 ? -18.276 16.337 18.298 1.00 92.44 218 SER A CA 1
ATOM 1869 C C . SER A 1 218 ? -18.240 15.789 19.728 1.00 92.44 218 SER A C 1
ATOM 1871 O O . SER A 1 218 ? -19.066 16.201 20.537 1.00 92.44 218 SER A O 1
ATO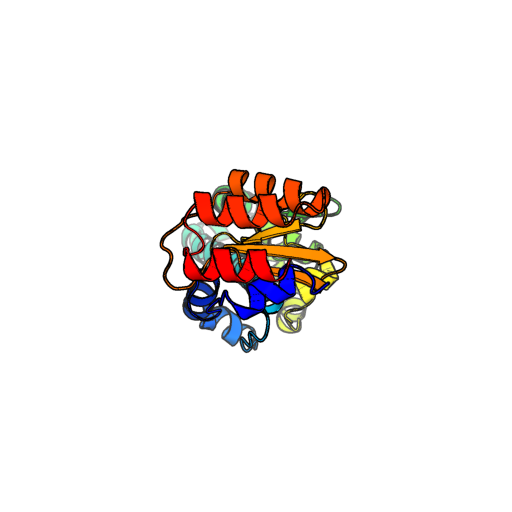M 1873 N N . GLU A 1 219 ? -17.336 14.847 20.023 1.00 90.12 219 GLU A N 1
ATOM 1874 C CA . GLU A 1 219 ? -17.227 14.146 21.311 1.00 90.12 219 GLU A CA 1
ATOM 1875 C C . GLU A 1 219 ? -18.542 13.465 21.759 1.00 90.12 219 GLU A C 1
ATOM 1877 O O . GLU A 1 219 ? -18.806 13.300 22.950 1.00 90.12 219 GLU A O 1
ATOM 1882 N N . ASP A 1 220 ? -19.375 13.037 20.801 1.00 92.50 220 ASP A N 1
ATOM 1883 C CA . ASP A 1 220 ? -20.656 12.371 21.063 1.00 92.50 220 ASP A CA 1
ATOM 1884 C C . ASP A 1 220 ? -20.509 10.842 21.010 1.00 92.50 220 ASP A C 1
ATOM 1886 O O . ASP A 1 220 ? -20.917 10.154 20.065 1.00 92.50 220 ASP A O 1
ATOM 1890 N N . ASP A 1 221 ? -19.904 10.293 22.064 1.00 91.31 221 ASP A N 1
ATOM 1891 C CA . ASP A 1 221 ? -19.682 8.852 22.209 1.00 91.31 221 ASP A CA 1
ATOM 1892 C C . ASP A 1 221 ? -21.001 8.050 22.179 1.00 91.31 221 ASP A C 1
ATOM 1894 O O . ASP A 1 221 ? -21.035 6.915 21.692 1.00 91.31 221 ASP A O 1
ATOM 1898 N N . ILE A 1 222 ? -22.107 8.620 22.673 1.00 91.62 222 ILE A N 1
ATOM 1899 C CA . ILE A 1 222 ? -23.411 7.943 22.729 1.00 91.62 222 ILE A CA 1
ATOM 1900 C C . ILE A 1 222 ? -23.984 7.788 21.322 1.00 91.62 222 ILE A C 1
ATOM 1902 O O . ILE A 1 222 ? -24.447 6.692 20.970 1.00 91.62 222 ILE A O 1
ATOM 1906 N N . ALA A 1 223 ? -23.940 8.848 20.513 1.00 94.38 223 ALA A N 1
ATOM 1907 C CA . ALA A 1 223 ? -24.357 8.787 19.120 1.00 94.38 223 ALA A CA 1
ATOM 1908 C C . ALA A 1 223 ? -23.471 7.822 18.324 1.00 94.38 223 ALA A C 1
ATOM 1910 O O . ALA A 1 223 ? -24.001 6.979 17.597 1.00 94.38 223 ALA A O 1
ATOM 1911 N N . PHE A 1 224 ? -22.152 7.834 18.551 1.00 94.94 224 PHE A N 1
ATOM 1912 C CA . PHE A 1 224 ? -21.227 6.881 17.933 1.00 94.94 224 PHE A CA 1
ATOM 1913 C C . PHE A 1 224 ? -21.613 5.425 18.237 1.00 94.94 224 PHE A C 1
ATOM 1915 O O . PHE A 1 224 ? -21.771 4.599 17.334 1.00 94.94 224 PHE A O 1
ATOM 1922 N N . ILE A 1 225 ? -21.802 5.091 19.518 1.00 93.44 225 ILE A N 1
ATOM 1923 C CA . ILE A 1 225 ? -22.135 3.727 19.949 1.00 93.44 225 ILE A CA 1
ATOM 1924 C C . ILE A 1 225 ? -23.517 3.305 19.424 1.00 93.44 225 ILE A C 1
ATOM 1926 O O . ILE A 1 225 ? -23.706 2.154 19.019 1.00 93.44 225 ILE A O 1
ATOM 1930 N N . SER A 1 226 ? -24.481 4.227 19.401 1.00 93.94 226 SER A N 1
ATOM 1931 C CA . SER A 1 226 ? -25.829 3.977 18.877 1.00 93.94 226 SER A CA 1
ATOM 1932 C C . SER A 1 226 ? -25.820 3.764 17.365 1.00 93.94 226 SER A C 1
ATOM 1934 O O . SER A 1 226 ? -26.488 2.857 16.874 1.00 93.94 226 SER A O 1
ATOM 1936 N N . CYS A 1 227 ? -24.990 4.507 16.633 1.00 93.88 227 CYS A N 1
ATOM 1937 C CA . CYS A 1 227 ? -24.765 4.319 15.205 1.00 93.88 227 CYS A CA 1
ATOM 1938 C C . CYS A 1 227 ? -24.231 2.903 14.908 1.00 93.88 227 CYS A C 1
ATOM 1940 O O . CYS A 1 227 ? -24.816 2.180 14.097 1.00 93.88 227 CYS A O 1
ATOM 1942 N N . LEU A 1 228 ? -23.211 2.437 15.646 1.00 93.88 228 LEU A N 1
ATOM 1943 C CA . LEU A 1 228 ? -22.695 1.064 15.509 1.00 93.88 228 LEU A CA 1
ATOM 1944 C C . LEU A 1 228 ? -23.759 -0.005 15.776 1.00 93.88 228 LEU A C 1
ATOM 1946 O O . LEU A 1 228 ? -23.791 -1.041 15.109 1.00 93.88 228 LEU A O 1
ATOM 1950 N N . LYS A 1 229 ? -24.624 0.223 16.766 1.00 94.12 229 LYS A N 1
ATOM 1951 C CA . LYS A 1 229 ? -25.714 -0.696 17.093 1.00 94.12 229 LYS A CA 1
ATOM 1952 C C . LYS A 1 229 ? -26.770 -0.731 15.987 1.00 94.12 229 LYS A C 1
ATOM 1954 O O . LYS A 1 229 ? -27.160 -1.820 15.567 1.00 94.12 229 LYS A O 1
ATOM 1959 N N . ASN A 1 230 ? -27.191 0.431 15.495 1.00 93.44 230 ASN A N 1
ATOM 1960 C CA . ASN A 1 230 ? -28.193 0.556 14.434 1.00 93.44 230 ASN A CA 1
ATOM 1961 C C . ASN A 1 230 ? -27.719 -0.081 13.123 1.00 93.44 230 ASN A C 1
ATOM 1963 O O . ASN A 1 230 ? -28.507 -0.717 12.429 1.00 93.44 230 ASN A O 1
ATOM 1967 N N . LYS A 1 231 ? -26.419 0.014 12.824 1.00 92.88 231 LYS A N 1
ATOM 1968 C CA . LYS A 1 231 ? -25.794 -0.646 11.667 1.00 92.88 231 LYS A CA 1
ATOM 1969 C C . LYS A 1 231 ? -25.468 -2.130 11.905 1.00 92.88 231 LYS A C 1
ATOM 1971 O O . LYS A 1 231 ? -24.871 -2.775 11.050 1.00 92.88 231 LYS A O 1
ATOM 1976 N N . GLY A 1 232 ? -25.839 -2.695 13.058 1.00 91.25 232 GLY A N 1
ATOM 1977 C CA . GLY A 1 232 ? -25.649 -4.115 13.373 1.00 91.25 232 GLY A CA 1
ATOM 1978 C C . GLY A 1 232 ? -24.194 -4.531 13.624 1.00 91.25 232 GLY A C 1
ATOM 1979 O O . GLY A 1 232 ? -23.885 -5.724 13.632 1.00 91.25 232 GLY A O 1
ATOM 1980 N N . CYS A 1 233 ? -23.278 -3.583 13.837 1.00 90.94 233 CYS A N 1
ATOM 1981 C CA . CYS A 1 233 ? -21.857 -3.868 14.052 1.00 90.94 233 CYS A CA 1
ATOM 1982 C C . CYS A 1 233 ? -21.584 -4.471 15.443 1.00 90.94 233 CYS A C 1
ATOM 1984 O O . CYS A 1 233 ? -20.657 -5.274 15.622 1.00 90.94 233 CYS A O 1
ATOM 1986 N N . ILE A 1 234 ? -22.420 -4.110 16.422 1.00 91.19 234 ILE A N 1
ATOM 1987 C CA . ILE A 1 234 ? -22.377 -4.599 17.804 1.00 91.19 234 ILE A CA 1
ATOM 1988 C C . ILE A 1 234 ? -23.735 -5.161 18.243 1.00 91.19 234 ILE A C 1
ATOM 1990 O O . ILE A 1 234 ? -24.797 -4.678 17.847 1.00 91.19 234 ILE A O 1
ATOM 1994 N N . ASP A 1 235 ? -23.706 -6.177 19.106 1.00 89.50 235 ASP A N 1
ATOM 1995 C CA . ASP A 1 235 ? -24.918 -6.767 19.674 1.00 89.50 235 ASP A CA 1
ATOM 1996 C C . ASP A 1 235 ? -25.492 -5.933 20.840 1.00 89.50 235 ASP A C 1
ATOM 1998 O O . ASP A 1 235 ? -24.879 -4.995 21.354 1.00 89.50 235 ASP A O 1
ATOM 2002 N N . GLU A 1 236 ? -26.704 -6.284 21.282 1.00 90.31 236 GLU A N 1
ATOM 2003 C CA . GLU A 1 236 ? -27.389 -5.608 22.397 1.00 90.31 236 GLU A CA 1
ATOM 2004 C C . GLU A 1 236 ? -26.603 -5.669 23.716 1.00 90.31 236 GLU A C 1
ATOM 2006 O O . GLU A 1 236 ? -26.628 -4.746 24.533 1.00 90.31 236 GLU A O 1
ATOM 2011 N N . LYS A 1 237 ? -25.887 -6.772 23.941 1.00 89.12 237 LYS A N 1
ATOM 2012 C CA . LYS A 1 237 ? -25.140 -7.010 25.175 1.00 89.12 237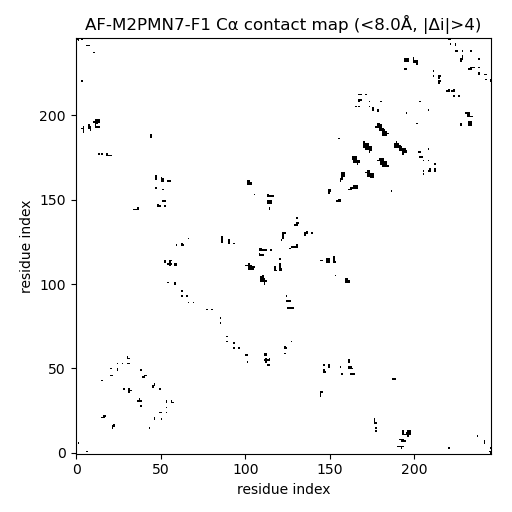 LYS A CA 1
ATOM 2013 C C . LYS A 1 237 ? -23.917 -6.102 25.251 1.00 89.12 237 LYS A C 1
ATOM 2015 O O . LYS A 1 237 ? -23.593 -5.617 26.335 1.00 89.12 237 LYS A O 1
ATOM 2020 N N . ILE A 1 238 ? -23.229 -5.893 24.133 1.00 88.12 238 ILE A N 1
ATOM 2021 C CA . ILE A 1 238 ? 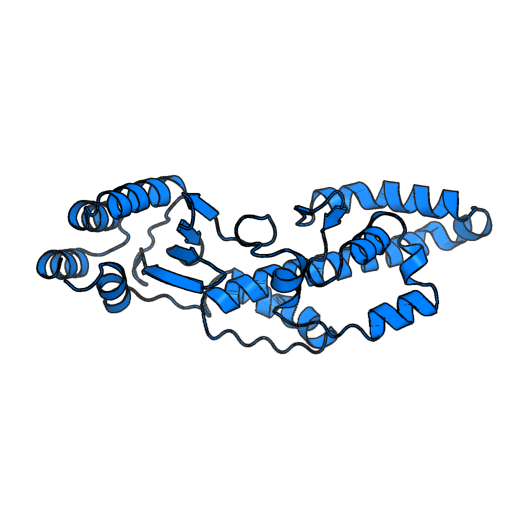-22.070 -5.011 24.008 1.00 88.12 238 ILE A CA 1
ATOM 2022 C C . ILE A 1 238 ? -22.524 -3.555 24.032 1.00 88.12 238 ILE A C 1
ATOM 2024 O O . ILE A 1 238 ? -21.959 -2.787 24.806 1.00 88.12 238 ILE A O 1
ATOM 2028 N N . TYR A 1 239 ? -23.593 -3.206 23.313 1.00 90.62 239 TYR A N 1
ATOM 2029 C CA . TYR A 1 239 ? -24.194 -1.869 23.349 1.00 90.62 239 TYR A CA 1
ATOM 2030 C C . TYR A 1 239 ? -24.474 -1.404 24.787 1.00 90.62 239 TYR A C 1
ATOM 2032 O O . TYR A 1 239 ? -23.915 -0.407 25.247 1.00 90.62 239 TYR A O 1
ATOM 2040 N N . LYS A 1 240 ? -25.205 -2.210 25.573 1.00 89.62 240 LYS A N 1
ATOM 2041 C CA . LYS A 1 240 ? -25.485 -1.915 26.992 1.00 89.62 240 LYS A CA 1
ATOM 2042 C C . LYS A 1 240 ? -24.227 -1.812 27.862 1.00 89.62 240 LYS A C 1
ATOM 2044 O O . LYS A 1 240 ? -24.240 -1.123 28.878 1.00 89.62 240 LYS A O 1
ATOM 2049 N N . LYS A 1 241 ? -23.147 -2.527 27.529 1.00 88.44 241 LYS A N 1
ATOM 2050 C CA . LYS A 1 241 ? -21.874 -2.461 28.272 1.00 88.44 241 LYS A CA 1
ATOM 2051 C C . LYS A 1 241 ? -21.063 -1.214 27.941 1.00 88.44 241 LYS A C 1
ATOM 2053 O O . LYS A 1 241 ? -20.351 -0.739 28.824 1.00 88.44 241 LYS A O 1
ATOM 2058 N N . LEU A 1 242 ? -21.136 -0.749 26.696 1.00 86.44 242 LEU A N 1
ATOM 2059 C CA . LEU A 1 242 ? -20.475 0.464 26.230 1.00 86.44 242 LEU A CA 1
ATOM 2060 C C . LEU A 1 242 ? -21.163 1.700 26.825 1.00 86.44 242 LEU A C 1
ATOM 2062 O O . LEU A 1 242 ? -20.481 2.499 27.453 1.00 86.44 242 LEU A O 1
ATOM 2066 N N . LEU A 1 243 ? -22.500 1.770 26.788 1.00 85.94 243 LEU A N 1
ATOM 2067 C CA . LEU A 1 243 ? -23.265 2.887 27.371 1.00 85.94 243 LEU A CA 1
ATOM 2068 C C . LEU A 1 243 ? -23.141 3.028 28.894 1.00 85.94 243 LEU A C 1
ATOM 2070 O O . LEU A 1 243 ? -23.288 4.114 29.426 1.00 85.94 243 LEU A O 1
ATOM 2074 N N . LYS A 1 244 ? -22.887 1.939 29.629 1.00 78.38 244 LYS A N 1
ATOM 2075 C CA . LYS A 1 244 ? -22.685 2.000 31.091 1.00 78.38 244 LYS A CA 1
ATOM 2076 C C . LYS A 1 244 ? -21.315 2.562 31.499 1.00 78.38 244 LYS A C 1
ATOM 2078 O O . LYS A 1 244 ? -21.036 2.633 32.695 1.00 78.38 244 LYS A O 1
ATOM 2083 N N . LYS A 1 245 ? -20.412 2.792 30.542 1.00 65.38 245 LYS A N 1
ATOM 2084 C CA . LYS A 1 245 ? -18.998 3.123 30.788 1.00 65.38 245 LYS A CA 1
ATOM 2085 C C . LYS A 1 245 ? -18.463 4.300 29.968 1.00 65.38 245 LYS A C 1
ATOM 2087 O O . LYS A 1 245 ? -17.328 4.694 30.253 1.00 65.38 245 LYS A O 1
ATOM 2092 N N . GLY A 1 246 ? -19.215 4.770 28.973 1.00 54.75 246 GLY A N 1
ATOM 2093 C CA . GLY A 1 246 ? -19.106 6.130 28.441 1.00 54.75 246 GLY A CA 1
ATOM 2094 C C . GLY A 1 246 ? -19.815 7.072 29.395 1.00 54.75 246 GLY A C 1
ATOM 2095 O O . GLY A 1 246 ? -19.199 8.101 29.730 1.00 54.75 246 GLY A O 1
#

Solvent-accessible surface area (backbone atoms only — not comparable to full-atom values): 13983 Å² total; per-residue (Å²): 129,72,56,66,39,60,56,29,55,73,77,21,59,81,60,80,88,72,35,68,68,46,53,49,52,61,75,49,39,62,68,36,50,79,55,78,41,78,94,75,74,86,45,75,66,44,48,50,42,50,43,33,48,47,48,16,53,47,43,51,50,51,55,52,50,50,49,54,52,50,52,62,78,41,48,78,58,54,79,77,49,54,71,67,56,50,42,54,52,50,47,60,71,44,45,72,58,58,75,74,48,52,54,46,80,54,98,91,36,65,39,42,33,43,66,48,57,65,71,58,28,42,29,66,68,71,37,47,71,53,53,73,37,72,68,45,37,52,52,59,74,66,58,81,72,56,80,60,33,31,45,73,67,71,40,86,53,50,80,38,67,40,28,81,42,38,68,71,54,94,48,31,33,36,33,64,82,71,40,27,40,33,35,43,56,94,95,36,79,78,42,50,35,45,54,36,31,83,85,42,85,52,80,75,51,74,67,56,52,46,55,44,49,52,24,61,76,68,69,34,64,66,60,35,54,49,51,33,40,75,59,44,17,42,54,73,71,55,47,59,57,49,68,75,60,108

Sequence (246 aa):
MKKLSQLLKKYNKINLEKNSIYDKLLEYHQLFEDNHLKIKIKSDLDLFDYEILLHSLYNEWAIRHFYDEFSGLYSDAFAYLSYEEKRNMFNNDLKPLLEVLPHIQSHGHMIYMPHFESFVNDWYIMDYSITRLKNHRYYLSNQKITLDLPLKNYGDLFNTDFSSLINIKENYYFSKDLNTLYLIKEHKILETYYLKTLKSDAVLKKEDAKELIGYLLSEDDIAFISCLKNKGCIDEKIYKKLLKKG

pLDDT: mean 91.91, std 7.38, range [41.88, 98.5]

Radius of gyration: 22.45 Å; Cα contacts (8 Å, |Δi|>4): 315; chains: 1; bounding box: 55×32×69 Å

Foldseek 3Di:
DPDLLVLLPVFADFDPCPFPLNVVCVVVVVLQVVLVHDQDDPDPLSSQLSLLQSLLSVLVVVLVVLVVVVCVVCVVVVVPDDLVRSQVVSLVVCVVVVVPRWWDDDPNAIHRRLLDARVVRCCSRRNVVVCVDPVNVVVVVPDNRDSCSSCVRGNDCCCTPSGQWPDLDDQWTARQRQRWIFRADRSDTPGIRRLAHPPFPFGDDSVLSNVLVVCVVVVNSLVNLVSSVVSRRDDPVSSVVSVVPD

Secondary structure (DSSP, 8-state):
---HHHHHHHH----TTSSHHHHHHHHTHHHHHHTT------SHHHHHHHHHHHHHHHHHHHHHHHHHHHHHHTTTGGGTS-HHHHHHHHHHHHHHHHHHS--EEETTEEES-TTS-HHHHHHHHH-GGGGGSHHHHHHHHT----TTHHHHHH---TTSTT---EEEETTEEEETTTTEEEEEETTEEEEEEE---TT------HHHHHHHHHHHHTT-HHHHHHHHHHTTSS-HHHHHHHHTT-